Protein AF-A0A7J7JYC0-F1 (afdb_monomer)

Nearest PDB structures (foldseek):
  2w7z-assembly1_A  TM=2.508E-01  e=1.436E+00  Enterococcus faecalis

Solvent-accessible surface area (backbone atoms only — not comparable to full-atom values): 16763 Å² total; per-residue (Å²): 128,80,73,44,78,43,80,41,75,56,55,71,88,70,46,53,67,59,47,54,33,48,52,37,53,51,28,51,76,68,77,39,77,51,46,31,27,38,57,30,38,76,67,87,81,78,92,54,78,71,73,46,54,39,52,81,79,43,35,28,67,66,44,42,69,33,85,87,67,70,34,53,76,70,53,16,46,52,50,42,53,54,52,45,65,77,48,46,65,59,56,50,57,68,54,70,79,50,94,71,50,38,39,34,34,39,47,38,48,79,66,54,51,71,46,69,74,39,66,69,51,72,50,79,48,68,73,40,65,70,50,47,37,37,40,35,46,29,44,35,40,43,37,36,41,35,46,29,48,34,39,42,38,36,39,36,45,30,49,35,38,39,40,35,39,35,46,31,45,36,36,40,39,38,39,34,45,29,47,33,38,42,38,38,41,35,45,30,49,36,40,42,36,36,40,35,46,30,46,35,39,40,39,36,42,38,45,31,48,34,38,42,37,37,41,36,46,30,48,33,39,41,39,37,40,41,41,32,46,37,37,43,37,37,40,36,46,28,46,35,38,41,40,38,38,41,40,32,46,35,37,43,37,36,40,36,46,30,49,34,39,40,40,37,38,46,34,30,48,36,38,40,40,37,40,35,46,28,48,34,40,41,38,37,40,32,46,27,47,36,38,41,39,37,42,34,46,29,48,34,39,40,39,36,41,35,47,30,48,34,35,37,42,36,40,38,48,32,48,33,39,41,39,37,39,35,49,33,46,35,39,44,42,34,66,77,41,69,75,41,77,55,74,46,80,78,41,71,76,43,78,53,77,86

pLDDT: mean 89.11, std 10.73, range [53.66, 98.88]

InterPro domains:
  IPR004130 GPN-loop GTPase [PF03029] (8-108)
  IPR004130 GPN-loop GTPase [PTHR21231] (3-127)
  IPR027417 P-loop containing nucleoside triphosphate hydrolase [G3DSA:3.40.50.300] (1-151)
  IPR027417 P-loop containing nucleoside triphosphate hydrolase [SSF52540] (8-112)

Foldseek 3Di:
DAADEAEQAAAPPPCSLVVLAVVQVVCVVVVAHEAEAEAALADDDHPHDHLHYLVVVPHLVVQCPDPVNVDDSVRSRVVSVVSCVVVVVVVVVSVVVDPHRHYYYRHHNDDLAEAEQEAEDEAEAEQGAEHEHEYEQYAEYEYEYEQYAEYEYEYYNYAEYEYEYYQYAEYEYEYENYAEYEYEYEQYAEYEYEYYQYAEYEYEYYRYAEYEYEYYQYAEYEYEAAAYAEYEYEEYNYAEYEYEAAHYAEYEYEYEQYAEYEYEHADYAEYEYEYEQYAEYEYEYHHYAEYEYEYAQYAEYEYEYYQYAEYEYEDYNYAEYEYEDHNYEEYEYEYDDYNYYHYHYDDYNDYDYD

Structure (mmCIF, N/CA/C/O backbone):
data_AF-A0A7J7JYC0-F1
#
_entry.id   AF-A0A7J7JYC0-F1
#
loop_
_atom_site.group_PDB
_atom_site.id
_atom_site.type_symbol
_atom_site.label_atom_id
_atom_site.label_alt_id
_atom_site.label_comp_id
_atom_site.label_asym_id
_atom_site.label_entity_id
_atom_site.label_seq_id
_atom_site.pdbx_PDB_ins_code
_atom_site.Cartn_x
_atom_site.Cartn_y
_atom_site.Cartn_z
_atom_site.occupancy
_atom_site.B_iso_or_equiv
_atom_site.auth_seq_id
_atom_site.auth_comp_id
_atom_site.auth_asym_id
_atom_site.auth_atom_id
_atom_site.pdbx_PDB_model_num
ATOM 1 N N . MET A 1 1 ? -30.258 -13.825 18.687 1.00 53.66 1 MET A N 1
ATOM 2 C CA . MET A 1 1 ? -30.118 -12.708 17.726 1.00 53.66 1 MET A CA 1
ATOM 3 C C . MET A 1 1 ? -28.626 -12.456 17.531 1.00 53.66 1 MET A C 1
ATOM 5 O O . MET A 1 1 ? -27.858 -13.028 18.297 1.00 53.66 1 MET A O 1
ATOM 9 N N . PRO A 1 2 ? -28.174 -11.739 16.490 1.00 65.75 2 PRO A N 1
ATOM 10 C CA . PRO A 1 2 ? -26.768 -11.336 16.422 1.00 65.75 2 PRO A CA 1
ATOM 11 C C . PRO A 1 2 ? -26.432 -10.417 17.611 1.00 65.75 2 PRO A C 1
ATOM 13 O O . PRO A 1 2 ? -27.149 -9.445 17.833 1.00 65.75 2 PRO A O 1
ATOM 16 N N . LYS A 1 3 ? -25.367 -10.734 18.362 1.00 75.75 3 LYS A N 1
ATOM 17 C CA . LYS A 1 3 ? -24.797 -9.860 19.402 1.00 75.75 3 LYS A CA 1
ATOM 18 C C . LYS A 1 3 ? -24.007 -8.737 18.714 1.00 75.75 3 LYS A C 1
ATOM 20 O O . LYS A 1 3 ? -23.252 -9.003 17.780 1.00 75.75 3 LYS A O 1
ATOM 25 N N . TYR A 1 4 ? -24.172 -7.496 19.160 1.00 81.62 4 TYR A N 1
ATOM 26 C CA . TYR A 1 4 ? -23.452 -6.331 18.644 1.00 81.62 4 TYR A CA 1
ATOM 27 C C . TYR A 1 4 ? -22.538 -5.763 19.728 1.00 81.62 4 TYR A C 1
ATOM 29 O O . TYR A 1 4 ? -22.981 -5.509 20.845 1.00 81.62 4 TYR A O 1
ATOM 37 N N . ALA A 1 5 ? -21.276 -5.522 19.386 1.00 83.88 5 ALA A N 1
ATOM 38 C CA . ALA A 1 5 ? -20.296 -4.913 20.276 1.00 83.88 5 ALA A CA 1
ATOM 39 C C . ALA A 1 5 ? -19.774 -3.600 19.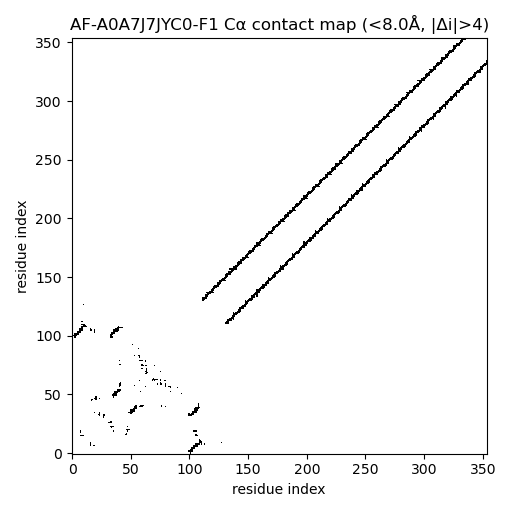685 1.00 83.88 5 ALA A C 1
ATOM 41 O O . ALA A 1 5 ? -19.508 -3.507 18.486 1.00 83.88 5 ALA A O 1
ATOM 42 N N . GLN A 1 6 ? -19.605 -2.597 20.540 1.00 84.81 6 GLN A N 1
ATOM 43 C CA . GLN A 1 6 ? -18.967 -1.331 20.224 1.00 84.81 6 GLN A CA 1
ATOM 44 C C . GLN A 1 6 ? -17.724 -1.165 21.096 1.00 84.81 6 GLN A C 1
ATOM 46 O O . GLN A 1 6 ? -17.843 -1.039 22.308 1.00 84.81 6 GLN A O 1
ATOM 51 N N . LEU A 1 7 ? -16.542 -1.106 20.485 1.00 84.12 7 LEU A N 1
ATOM 52 C CA . LEU A 1 7 ? -15.318 -0.710 21.182 1.00 84.12 7 LEU A CA 1
ATOM 53 C C . LEU A 1 7 ? -15.156 0.810 21.093 1.00 84.12 7 LEU A C 1
ATOM 55 O O . LEU A 1 7 ? -15.084 1.368 19.996 1.00 84.12 7 LEU A O 1
ATOM 59 N N . VAL A 1 8 ? -15.115 1.479 22.242 1.00 84.81 8 VAL A N 1
ATOM 60 C CA . VAL A 1 8 ? -14.953 2.930 22.359 1.00 84.81 8 VAL A CA 1
ATOM 61 C C . VAL A 1 8 ? -13.482 3.226 22.618 1.00 84.81 8 VAL A C 1
ATOM 63 O O . VAL A 1 8 ? -12.981 3.075 23.727 1.00 84.81 8 VAL A O 1
ATOM 66 N N . MET A 1 9 ? -12.783 3.649 21.567 1.00 79.06 9 MET A N 1
ATOM 67 C CA . MET A 1 9 ? -11.349 3.943 21.586 1.00 79.06 9 MET A CA 1
ATOM 68 C C . MET A 1 9 ? -11.090 5.399 21.193 1.00 79.06 9 MET A C 1
ATOM 70 O O . MET A 1 9 ? -11.867 6.009 20.459 1.00 79.06 9 MET A O 1
ATOM 74 N N . GLY A 1 10 ? -9.981 5.958 21.669 1.00 68.44 10 GLY A N 1
ATOM 75 C CA . GLY A 1 10 ? -9.602 7.351 21.446 1.00 68.44 10 GLY A CA 1
ATOM 76 C C . GLY A 1 10 ? -8.528 7.812 22.435 1.00 68.44 10 GLY A C 1
ATOM 77 O O . GLY A 1 10 ? -8.376 7.193 23.494 1.00 68.44 10 GLY A O 1
ATOM 78 N N . PRO A 1 11 ? -7.781 8.883 22.116 1.00 65.50 11 PRO A N 1
ATOM 79 C CA . PRO A 1 11 ? -6.703 9.369 22.971 1.00 65.50 11 PRO A CA 1
ATOM 80 C C . PRO A 1 11 ? -7.209 9.797 24.358 1.00 65.50 11 PRO A C 1
ATOM 82 O O . PRO A 1 11 ? -8.413 9.983 24.583 1.00 65.50 11 PRO A O 1
ATOM 85 N N . ALA A 1 12 ? -6.281 9.957 25.301 1.00 72.44 12 ALA A N 1
ATOM 86 C CA . ALA A 1 12 ? -6.566 10.527 26.615 1.00 72.44 12 ALA A CA 1
ATOM 87 C C . ALA A 1 12 ? -7.363 11.836 26.487 1.00 72.44 12 ALA A C 1
ATOM 89 O O . ALA A 1 12 ? -7.046 12.698 25.664 1.00 72.44 12 ALA A O 1
ATOM 90 N N . GLY A 1 13 ? -8.440 11.966 27.262 1.00 74.75 13 GLY A N 1
ATOM 91 C CA . GLY A 1 13 ? -9.294 13.160 27.232 1.00 74.75 13 GLY A CA 1
ATOM 92 C C . GLY A 1 13 ? -10.212 13.329 26.008 1.00 74.75 13 GLY A C 1
ATOM 93 O O . GLY A 1 13 ? -10.933 14.322 25.945 1.00 74.75 13 GLY A O 1
ATOM 94 N N . SER A 1 14 ? -10.283 12.374 25.069 1.00 79.19 14 SER A N 1
ATOM 95 C CA . SER A 1 14 ? -11.209 12.452 23.917 1.00 79.19 14 SER A CA 1
ATOM 96 C C . SER A 1 14 ? -12.695 12.280 24.280 1.00 79.19 14 SER A C 1
ATOM 98 O O . SER A 1 14 ? -13.559 12.380 23.410 1.00 79.19 14 SER A O 1
ATOM 100 N N . GLY A 1 15 ? -13.003 11.994 25.550 1.00 85.50 15 GLY A N 1
ATOM 101 C CA . GLY A 1 15 ? -14.368 11.830 26.053 1.00 85.50 15 GLY A CA 1
ATOM 102 C C . GLY A 1 15 ? -14.955 10.422 25.903 1.00 85.50 15 GLY A C 1
ATOM 103 O O . GLY A 1 15 ? -16.175 10.300 25.841 1.00 85.50 15 GLY A O 1
ATOM 104 N N . LYS A 1 16 ? -14.127 9.365 25.856 1.00 87.25 16 LYS A N 1
ATOM 105 C CA . LYS A 1 16 ? -14.572 7.954 25.754 1.00 87.25 16 LYS A CA 1
ATOM 106 C C . LYS A 1 16 ? -15.595 7.574 26.831 1.00 87.25 16 LYS A C 1
ATOM 108 O O . LYS A 1 16 ? -16.738 7.265 26.511 1.00 87.25 16 LYS A O 1
ATOM 113 N N . SER A 1 17 ? -15.238 7.738 28.101 1.00 88.25 17 SER A N 1
ATOM 114 C CA . SER A 1 17 ? -16.121 7.440 29.233 1.00 88.25 17 SER A CA 1
ATOM 115 C C . SER A 1 17 ? -17.392 8.299 29.221 1.00 88.25 17 SER A C 1
ATOM 117 O O . SER A 1 17 ? -18.492 7.810 29.476 1.00 88.25 17 SER A O 1
ATOM 119 N N . THR A 1 18 ? -17.288 9.565 28.796 1.00 90.62 18 THR A N 1
ATOM 120 C CA . THR A 1 18 ? -18.455 10.441 28.585 1.00 90.62 18 THR A CA 1
ATOM 121 C C . THR A 1 18 ? -19.367 9.931 27.464 1.00 90.62 18 THR A C 1
ATOM 123 O O . THR A 1 18 ? -20.595 10.009 27.575 1.00 90.62 18 THR A O 1
ATOM 126 N N . TYR A 1 19 ? -1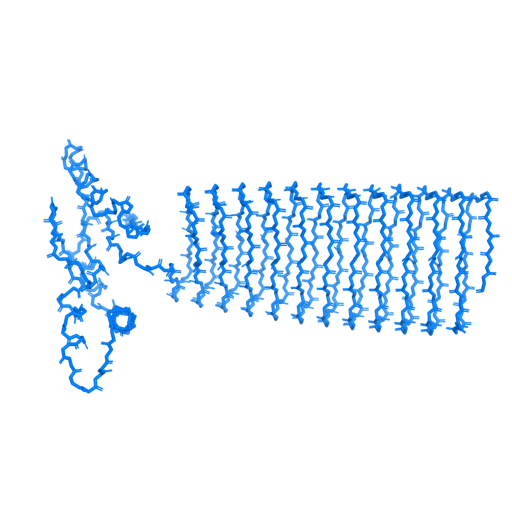8.797 9.389 26.385 1.00 91.88 19 TYR A N 1
ATOM 127 C CA . TYR A 1 19 ? -19.545 8.743 25.313 1.00 91.88 19 TYR A CA 1
ATOM 128 C C . TYR A 1 19 ? -20.263 7.489 25.825 1.00 91.88 19 TYR A C 1
ATOM 130 O O . TYR A 1 19 ? -21.471 7.375 25.617 1.00 91.88 19 TYR A O 1
ATOM 138 N N . CYS A 1 20 ? -19.568 6.609 26.555 1.00 92.69 20 CYS A N 1
ATOM 139 C CA . CYS A 1 20 ? -20.135 5.412 27.186 1.00 92.69 20 CYS A CA 1
ATOM 140 C C . CYS A 1 20 ? -21.328 5.752 28.099 1.00 92.69 20 CYS A C 1
ATOM 142 O O . CYS A 1 20 ? -22.414 5.181 27.973 1.00 92.69 20 CYS A O 1
ATOM 144 N N . SER A 1 21 ? -21.175 6.779 28.936 1.00 92.88 21 SER A N 1
ATOM 145 C CA . SER A 1 21 ? -22.244 7.336 29.773 1.00 92.88 21 SER A CA 1
ATOM 146 C C . SER A 1 21 ? -23.439 7.832 28.957 1.00 92.88 21 SER A C 1
ATOM 148 O O . SER A 1 21 ? -24.600 7.531 29.257 1.00 92.88 21 SER A O 1
ATOM 150 N N . THR A 1 22 ? -23.171 8.572 27.881 1.00 93.44 22 THR A N 1
ATOM 151 C CA . THR A 1 22 ? -24.210 9.161 27.029 1.00 93.44 22 THR A CA 1
ATOM 152 C C . THR A 1 22 ? -24.970 8.097 26.239 1.00 93.44 22 THR A C 1
ATOM 154 O O . THR A 1 22 ? -26.200 8.155 26.173 1.00 93.44 22 THR A O 1
ATOM 157 N N . ILE A 1 23 ? -24.274 7.109 25.666 1.00 92.44 23 ILE A N 1
ATOM 158 C CA . ILE A 1 23 ? -24.905 6.044 24.879 1.00 92.44 23 ILE A CA 1
ATOM 159 C C . ILE A 1 23 ? -25.741 5.125 25.770 1.00 92.44 23 ILE A C 1
ATOM 161 O O . ILE A 1 23 ? -26.866 4.786 25.400 1.00 92.44 23 ILE A O 1
ATOM 165 N N . GLN A 1 24 ? -25.271 4.814 26.984 1.00 92.75 24 GLN A N 1
ATOM 166 C CA . GLN A 1 24 ? -26.040 4.028 27.947 1.00 92.75 24 GLN A CA 1
ATOM 167 C C . GLN A 1 24 ? -27.341 4.747 28.337 1.00 92.75 24 GLN A C 1
ATOM 169 O O . GLN A 1 24 ? -28.424 4.163 28.240 1.00 92.75 24 GLN A O 1
ATOM 174 N N . LYS A 1 25 ? -27.266 6.043 28.676 1.00 92.75 25 LYS A N 1
ATOM 175 C CA . LYS A 1 25 ? -28.444 6.881 28.979 1.00 92.75 25 LYS A CA 1
ATOM 176 C C . LYS A 1 25 ? -29.397 6.992 27.784 1.00 92.75 25 LYS A C 1
ATOM 178 O O . LYS A 1 25 ? -30.616 6.925 27.952 1.00 92.75 25 LYS A O 1
ATOM 183 N N . HIS A 1 26 ? -28.865 7.132 26.569 1.00 93.00 26 HIS A N 1
ATOM 184 C CA . HIS A 1 26 ? -29.661 7.196 25.343 1.00 93.00 26 HIS A CA 1
ATOM 185 C C . HIS A 1 26 ? -30.412 5.886 25.063 1.00 93.00 26 HIS A C 1
ATOM 187 O O . HIS A 1 26 ? -31.605 5.915 24.737 1.00 93.00 26 HIS A O 1
ATOM 193 N N . CYS A 1 27 ? -29.746 4.739 25.223 1.00 90.75 27 CYS A N 1
ATOM 194 C CA . CYS A 1 27 ? -30.377 3.431 25.077 1.00 90.75 27 CYS A CA 1
ATOM 195 C C . CYS A 1 27 ? -31.489 3.241 26.114 1.00 90.75 27 CYS A C 1
ATOM 197 O O . CYS A 1 27 ? -32.615 2.920 25.726 1.00 90.75 27 CYS A O 1
ATOM 199 N N . GLN A 1 28 ? -31.233 3.559 27.389 1.00 89.19 28 GLN A N 1
ATOM 200 C CA . GLN A 1 28 ? -32.242 3.495 28.454 1.00 89.19 28 GLN A CA 1
ATOM 201 C C . GLN A 1 28 ? -33.472 4.361 28.132 1.00 89.19 28 GLN A C 1
ATOM 203 O O . GLN A 1 28 ? -34.608 3.886 28.211 1.00 89.19 28 GLN A O 1
ATOM 208 N N . ALA A 1 29 ? -33.266 5.606 27.685 1.00 92.56 29 ALA A N 1
ATOM 209 C CA . ALA A 1 29 ? -34.349 6.501 27.265 1.00 92.56 29 ALA A CA 1
ATOM 210 C C . ALA A 1 29 ? -35.149 5.950 26.068 1.00 92.56 29 ALA A C 1
ATOM 212 O O . ALA A 1 29 ? -36.359 6.164 25.968 1.00 92.56 29 ALA A O 1
ATOM 213 N N . SER A 1 30 ? -34.488 5.193 25.191 1.00 92.25 30 SER A N 1
ATOM 214 C CA . SER A 1 30 ? -35.082 4.534 24.022 1.00 92.25 30 SER A CA 1
ATOM 215 C C . SER A 1 30 ? -35.662 3.145 24.320 1.00 92.25 30 SER A C 1
ATOM 217 O O . SER A 1 30 ? -36.089 2.457 23.392 1.00 92.25 30 SER A O 1
ATOM 219 N N . ARG A 1 31 ? -35.702 2.726 25.596 1.00 88.62 31 ARG A N 1
ATOM 220 C CA . ARG A 1 31 ? -36.129 1.385 26.046 1.00 88.62 31 ARG A CA 1
ATOM 221 C C . ARG A 1 31 ? -35.303 0.244 25.437 1.00 88.62 31 ARG A C 1
ATOM 223 O O . ARG A 1 31 ? -35.840 -0.819 25.136 1.00 88.62 31 ARG A O 1
ATOM 230 N N . ARG A 1 32 ? -34.006 0.481 25.239 1.00 87.38 32 ARG A N 1
ATOM 231 C CA . ARG A 1 32 ? -33.003 -0.514 24.846 1.00 87.38 32 ARG A CA 1
ATOM 232 C C . ARG A 1 32 ? -31.986 -0.672 25.972 1.00 87.38 32 ARG A C 1
ATOM 234 O O . ARG A 1 32 ? -31.679 0.298 26.662 1.00 87.38 32 ARG A O 1
ATOM 241 N N . THR A 1 33 ? -31.440 -1.868 26.130 1.00 84.69 33 THR A N 1
ATOM 242 C CA . THR A 1 33 ? -30.350 -2.120 27.078 1.00 84.69 33 THR A CA 1
ATOM 243 C C . THR A 1 33 ? -29.016 -1.985 26.351 1.00 84.69 33 THR A C 1
ATOM 245 O O . THR A 1 33 ? -28.871 -2.470 25.232 1.00 84.69 33 THR A O 1
ATOM 248 N N . ALA A 1 34 ? -28.061 -1.297 26.971 1.00 90.31 34 ALA A N 1
ATOM 249 C CA . ALA A 1 34 ? -26.667 -1.272 26.547 1.00 90.31 34 ALA A CA 1
ATOM 250 C C . ALA A 1 34 ? -25.811 -1.622 27.764 1.00 90.31 34 ALA A C 1
ATOM 252 O O . ALA A 1 34 ? -25.888 -0.930 28.786 1.00 90.31 34 ALA A O 1
ATOM 253 N N . LYS A 1 35 ? -25.045 -2.707 27.671 1.00 91.25 35 LYS A N 1
ATOM 254 C CA . LYS A 1 35 ? -24.146 -3.149 28.739 1.00 91.25 35 LYS A CA 1
ATOM 255 C C . LYS A 1 35 ? -22.779 -2.537 28.506 1.00 91.25 35 LYS A C 1
ATOM 257 O O . LYS A 1 35 ? -22.181 -2.785 27.464 1.00 91.25 35 LYS A O 1
ATOM 262 N N . VAL A 1 36 ? -22.327 -1.703 29.438 1.00 92.94 36 VAL A N 1
ATOM 263 C CA . VAL A 1 36 ? -21.026 -1.043 29.329 1.00 92.94 36 VAL A CA 1
ATOM 264 C C . VAL A 1 36 ? -20.005 -1.830 30.139 1.00 92.94 36 VAL A C 1
ATOM 266 O O . VAL A 1 36 ? -20.212 -2.059 31.323 1.00 92.94 36 VAL A O 1
ATOM 269 N N . PHE A 1 37 ? -18.923 -2.241 29.501 1.00 92.50 37 PHE A N 1
ATOM 270 C CA . PHE A 1 37 ? -17.785 -2.921 30.096 1.00 92.50 37 PHE A CA 1
ATOM 271 C C . PHE A 1 37 ? -16.626 -1.937 30.195 1.00 92.50 37 PHE A C 1
ATOM 273 O O . PHE A 1 37 ? -16.300 -1.279 29.206 1.00 92.50 37 PHE A O 1
ATOM 280 N N . ASN A 1 38 ? -15.996 -1.848 31.361 1.00 92.19 38 ASN A N 1
ATOM 281 C CA . ASN A 1 38 ? -14.734 -1.141 31.502 1.00 92.19 38 ASN A CA 1
ATOM 282 C C . ASN A 1 38 ? -13.584 -2.090 31.157 1.00 92.19 38 ASN A C 1
ATOM 284 O O . ASN A 1 38 ? -13.399 -3.104 31.828 1.00 92.19 38 ASN A O 1
ATOM 288 N N . LEU A 1 39 ? -12.800 -1.737 30.141 1.00 90.50 39 LEU A N 1
ATOM 289 C CA . LEU A 1 39 ? -11.545 -2.403 29.801 1.00 90.50 39 LEU A CA 1
ATOM 290 C C . LEU A 1 39 ? -10.321 -1.533 30.112 1.00 90.50 39 LEU A C 1
ATOM 292 O O . LEU A 1 39 ? -9.216 -1.921 29.745 1.00 90.50 39 LEU A O 1
ATOM 296 N N . ASP A 1 40 ? -10.486 -0.376 30.760 1.00 89.69 40 ASP A N 1
ATOM 297 C CA . ASP A 1 40 ? -9.379 0.463 31.213 1.00 89.69 40 ASP A CA 1
ATOM 298 C C . ASP A 1 40 ? -8.948 0.080 32.646 1.00 89.69 40 ASP A C 1
ATOM 300 O O . ASP A 1 40 ? -9.642 0.419 33.614 1.00 89.69 40 ASP A O 1
ATOM 304 N N . PRO A 1 41 ? -7.804 -0.612 32.825 1.00 89.19 41 PRO A N 1
ATOM 305 C CA . PRO A 1 41 ? -7.315 -1.005 34.145 1.00 89.19 41 PRO A CA 1
ATOM 306 C C . PRO A 1 41 ? -6.739 0.178 34.944 1.00 89.19 41 PRO A C 1
ATOM 308 O O . PRO A 1 41 ? -6.390 -0.002 36.110 1.00 89.19 41 PRO A O 1
ATOM 311 N N . ALA A 1 42 ? -6.623 1.364 34.333 1.00 88.25 42 ALA A N 1
ATOM 312 C CA . ALA A 1 42 ? -6.216 2.615 34.971 1.00 88.25 42 ALA A CA 1
ATOM 313 C C . ALA A 1 42 ? -7.402 3.565 35.242 1.00 88.25 42 ALA A C 1
ATOM 315 O O . ALA A 1 42 ? -7.194 4.699 35.672 1.00 88.25 42 ALA A O 1
ATOM 316 N N . ALA A 1 43 ? -8.648 3.139 34.991 1.00 87.88 43 ALA A N 1
ATOM 317 C CA . ALA A 1 43 ? -9.816 3.975 35.250 1.00 87.88 43 ALA A CA 1
ATOM 318 C C . ALA A 1 43 ? -9.967 4.294 36.748 1.00 87.88 43 ALA A C 1
ATOM 320 O O . ALA A 1 43 ? -9.980 3.390 37.584 1.00 87.88 43 ALA A O 1
ATOM 321 N N . GLU A 1 44 ? -10.164 5.571 37.089 1.00 83.12 44 GLU A N 1
ATOM 322 C CA . GLU A 1 44 ? -10.351 6.013 38.481 1.00 83.12 44 GLU A CA 1
ATOM 323 C C . GLU A 1 44 ? -11.828 5.995 38.912 1.00 83.12 44 GLU A C 1
ATOM 325 O O . GLU A 1 44 ? -12.171 5.512 39.993 1.00 83.12 44 GLU A O 1
ATOM 330 N N . ALA A 1 45 ? -12.725 6.526 38.073 1.00 84.12 45 ALA A N 1
ATOM 331 C CA . ALA A 1 45 ? -14.138 6.698 38.400 1.00 84.12 45 ALA A CA 1
ATOM 332 C C . ALA A 1 45 ? -15.040 6.638 37.160 1.00 84.12 45 ALA A C 1
ATOM 334 O O . ALA A 1 45 ? -14.651 7.066 36.074 1.00 84.12 45 ALA A O 1
ATOM 335 N N . PHE A 1 46 ? -16.284 6.189 37.356 1.00 87.50 46 PHE A N 1
ATOM 336 C CA . PHE A 1 46 ? -17.307 6.110 36.310 1.00 87.50 46 PHE A CA 1
ATOM 337 C C . PHE A 1 46 ? -18.536 6.950 36.666 1.00 87.50 46 PHE A C 1
ATOM 339 O O . PHE A 1 46 ? -18.952 7.014 37.823 1.00 87.50 46 PHE A O 1
ATOM 346 N N . ASP A 1 47 ? -19.154 7.566 35.659 1.00 87.88 47 ASP A N 1
ATOM 347 C CA . ASP A 1 47 ? -20.433 8.282 35.763 1.00 87.88 47 ASP A CA 1
ATOM 348 C C . ASP A 1 47 ? -21.602 7.503 35.118 1.00 87.88 47 ASP A C 1
ATOM 350 O O . ASP A 1 47 ? -22.654 8.073 34.790 1.00 87.88 47 ASP A O 1
ATOM 354 N N . TYR A 1 48 ? -21.400 6.197 34.931 1.00 89.44 48 TYR A N 1
ATOM 355 C CA . TYR A 1 48 ? -22.294 5.245 34.278 1.00 89.44 48 TYR A CA 1
ATOM 356 C C . TYR A 1 48 ? -22.243 3.873 34.968 1.00 89.44 48 TYR A C 1
ATOM 358 O O . TYR A 1 48 ? -21.370 3.624 35.796 1.00 89.44 48 TYR A O 1
ATOM 366 N N . ASP A 1 49 ? -23.208 3.003 34.659 1.00 90.19 49 ASP A N 1
ATOM 367 C CA . ASP A 1 49 ? -23.309 1.669 35.262 1.00 90.19 49 ASP A CA 1
ATOM 368 C C . ASP A 1 49 ? -22.388 0.691 34.521 1.00 90.19 49 ASP A C 1
ATOM 370 O O . ASP A 1 49 ? -22.595 0.429 33.330 1.00 90.19 49 ASP A O 1
ATOM 374 N N . VAL A 1 50 ? -21.358 0.195 35.207 1.00 92.75 50 VAL A N 1
ATOM 375 C CA . VAL A 1 50 ? -20.382 -0.754 34.657 1.00 92.75 50 VAL A CA 1
ATOM 376 C C . VAL A 1 50 ? -20.887 -2.169 34.898 1.00 92.75 50 VAL A C 1
ATOM 378 O O . VAL A 1 50 ? -21.138 -2.559 36.032 1.00 92.75 50 VAL A O 1
ATOM 381 N N . TYR A 1 51 ? -21.047 -2.929 33.820 1.00 91.50 51 TYR A N 1
ATOM 382 C CA . TYR A 1 51 ? -21.516 -4.308 33.873 1.00 91.50 51 TYR A CA 1
ATOM 383 C C . TYR A 1 51 ? -20.389 -5.297 34.180 1.00 91.50 51 TYR A C 1
ATOM 385 O O . TYR A 1 51 ? -20.580 -6.190 34.994 1.00 91.50 51 TYR A O 1
ATOM 393 N N . GLY A 1 52 ? -19.230 -5.123 33.543 1.00 90.81 52 GLY A N 1
ATOM 394 C CA . GLY A 1 52 ? -18.013 -5.882 33.823 1.00 90.81 52 GLY A CA 1
ATOM 395 C C . GLY A 1 52 ? -16.820 -4.938 33.854 1.00 90.81 52 GLY A C 1
ATOM 396 O O . GLY A 1 52 ? -16.720 -4.048 33.005 1.00 90.81 52 GLY A O 1
ATOM 397 N N . ASP A 1 53 ? -15.946 -5.101 34.842 1.00 93.56 53 ASP A N 1
ATOM 398 C CA . ASP A 1 53 ? -14.821 -4.204 35.093 1.00 93.56 53 ASP A CA 1
ATOM 399 C C . ASP A 1 53 ? -13.507 -4.987 35.095 1.00 93.56 53 ASP A C 1
ATOM 401 O O . ASP A 1 53 ? -13.275 -5.814 35.973 1.00 93.56 53 ASP A O 1
ATOM 405 N N . VAL A 1 54 ? -12.624 -4.715 34.125 1.00 92.12 54 VAL A N 1
ATOM 406 C CA . VAL A 1 54 ? -11.321 -5.394 34.017 1.00 92.12 54 VAL A CA 1
ATOM 407 C C . VAL A 1 54 ? -10.468 -5.233 35.277 1.00 92.12 54 VAL A C 1
ATOM 409 O O . VAL A 1 54 ? -9.617 -6.076 35.540 1.00 92.12 54 VAL A O 1
ATOM 412 N N . ARG A 1 55 ? -10.719 -4.201 36.095 1.00 92.44 55 ARG A N 1
ATOM 413 C CA . ARG A 1 55 ? -10.025 -3.990 37.373 1.00 92.44 55 ARG A CA 1
ATOM 414 C C . ARG A 1 55 ? -10.306 -5.102 38.390 1.00 92.44 55 ARG A C 1
ATOM 416 O O . ARG A 1 55 ? -9.534 -5.255 39.327 1.00 92.44 55 ARG A O 1
ATOM 423 N N . GLU A 1 56 ? -11.365 -5.893 38.203 1.00 92.38 56 GLU A N 1
ATOM 424 C CA . GLU A 1 56 ? -11.619 -7.112 38.987 1.00 92.38 56 GLU A CA 1
ATOM 425 C C . GLU A 1 56 ? -10.665 -8.259 38.620 1.00 92.38 56 GLU A C 1
ATOM 427 O O . GLU A 1 56 ? -10.426 -9.145 39.440 1.00 92.38 56 GLU A O 1
ATOM 432 N N . LEU A 1 57 ? -10.118 -8.240 37.400 1.00 91.94 57 LEU A N 1
ATOM 433 C CA . LEU A 1 57 ? -9.099 -9.177 36.935 1.00 91.94 57 LEU A CA 1
ATOM 434 C C . LEU A 1 57 ? -7.688 -8.646 37.220 1.00 91.94 57 LEU A C 1
ATOM 436 O O . LEU A 1 57 ? -6.857 -9.377 37.756 1.00 91.94 57 LEU A O 1
ATOM 440 N N . ILE A 1 58 ? -7.406 -7.400 36.827 1.00 90.75 58 ILE A N 1
ATOM 441 C CA . ILE A 1 58 ? -6.111 -6.744 37.025 1.00 90.75 58 ILE A CA 1
ATOM 442 C C . ILE A 1 58 ? -6.241 -5.214 36.971 1.00 90.75 58 ILE A C 1
ATOM 444 O O . ILE A 1 58 ? -6.874 -4.669 36.065 1.00 90.75 58 ILE A O 1
ATOM 448 N N . CYS A 1 59 ? -5.610 -4.502 37.909 1.00 90.88 59 CYS A N 1
ATOM 449 C CA . CYS A 1 59 ? -5.545 -3.038 37.904 1.00 90.88 59 CYS A CA 1
ATOM 450 C C . CYS A 1 59 ? -4.095 -2.528 37.850 1.00 90.88 59 CYS A C 1
ATOM 452 O O . CYS A 1 59 ? -3.161 -3.212 38.270 1.00 90.88 59 CYS A O 1
ATOM 454 N N . VAL A 1 60 ? -3.895 -1.333 37.282 1.00 88.25 60 VAL A N 1
ATOM 455 C CA . VAL A 1 60 ? -2.547 -0.761 37.089 1.00 88.25 60 VAL A CA 1
ATOM 456 C C . VAL A 1 60 ? -1.864 -0.431 38.416 1.00 88.25 60 VAL A C 1
ATOM 458 O O . VAL A 1 60 ? -0.651 -0.612 38.517 1.00 88.25 60 VAL A O 1
ATOM 461 N N . ASP A 1 61 ? -2.628 -0.005 39.423 1.00 88.31 61 ASP A N 1
ATOM 462 C CA . ASP A 1 61 ? -2.090 0.330 40.744 1.00 88.31 61 ASP A CA 1
ATOM 463 C C . ASP A 1 61 ? -1.430 -0.895 41.397 1.00 88.31 61 ASP A C 1
ATOM 465 O O . ASP A 1 61 ? -0.270 -0.814 41.801 1.00 88.31 61 ASP A O 1
ATOM 469 N N . ASP A 1 62 ? -2.092 -2.060 41.377 1.00 87.88 62 ASP A N 1
ATOM 470 C CA . ASP A 1 62 ? -1.546 -3.310 41.931 1.00 87.88 62 ASP A CA 1
ATOM 471 C C . ASP A 1 62 ? -0.234 -3.724 41.237 1.00 87.88 62 ASP A C 1
ATOM 473 O O . ASP A 1 62 ? 0.726 -4.143 41.883 1.00 87.88 62 ASP A O 1
ATOM 477 N N . VAL A 1 63 ? -0.164 -3.574 39.910 1.00 86.88 63 VAL A N 1
ATOM 478 C CA . VAL A 1 63 ? 1.022 -3.924 39.106 1.00 86.88 63 VAL A CA 1
ATOM 479 C C . VAL A 1 63 ? 2.184 -2.960 39.349 1.00 86.88 63 VAL A C 1
ATOM 481 O O . VAL A 1 63 ? 3.350 -3.354 39.284 1.00 86.88 63 VAL A O 1
ATOM 484 N N . MET A 1 64 ? 1.886 -1.686 39.599 1.00 86.00 64 MET A N 1
ATOM 485 C CA . MET A 1 64 ? 2.893 -0.671 39.903 1.00 86.00 64 MET A CA 1
ATOM 486 C C . MET A 1 64 ? 3.425 -0.775 41.337 1.00 86.00 64 MET A C 1
ATOM 488 O O . MET A 1 64 ? 4.581 -0.415 41.573 1.00 86.00 64 MET A O 1
ATOM 492 N N . GLU A 1 65 ? 2.607 -1.242 42.282 1.00 86.75 65 GLU A N 1
ATOM 493 C CA . GLU A 1 65 ? 3.003 -1.469 43.678 1.00 86.75 65 GLU A CA 1
ATOM 494 C C . GLU A 1 65 ? 3.810 -2.765 43.878 1.00 86.75 65 GLU A C 1
ATOM 496 O O . GLU A 1 65 ? 4.486 -2.915 44.899 1.00 86.75 65 GLU A O 1
ATOM 501 N N . ASP A 1 66 ? 3.805 -3.676 42.899 1.00 85.19 66 ASP A N 1
ATOM 502 C CA . ASP A 1 66 ? 4.569 -4.923 42.940 1.00 85.19 66 ASP A CA 1
ATOM 503 C C . ASP A 1 66 ? 6.098 -4.673 42.893 1.00 85.19 66 ASP A C 1
ATOM 505 O O . ASP A 1 66 ? 6.675 -4.192 41.905 1.00 85.19 66 ASP A O 1
ATOM 509 N N . GLU A 1 67 ? 6.777 -5.023 43.994 1.00 78.50 67 GLU A N 1
ATOM 510 C CA . GLU A 1 67 ? 8.217 -4.804 44.190 1.00 78.50 67 GLU A CA 1
ATOM 511 C C . GLU A 1 67 ? 9.108 -5.611 43.220 1.00 78.50 67 GLU A C 1
ATOM 513 O O . GLU A 1 67 ? 10.262 -5.217 42.970 1.00 78.50 67 GLU A O 1
ATOM 518 N N . ASP A 1 68 ? 8.587 -6.708 42.657 1.00 80.12 68 ASP A N 1
ATOM 519 C CA . ASP A 1 68 ? 9.289 -7.591 41.724 1.00 80.12 68 ASP A CA 1
ATOM 520 C C . ASP A 1 68 ? 9.159 -7.110 40.268 1.00 80.12 68 ASP A C 1
ATOM 522 O O . ASP A 1 68 ? 10.101 -7.265 39.483 1.00 80.12 68 ASP A O 1
ATOM 526 N N . LEU A 1 69 ? 8.036 -6.477 39.907 1.00 76.06 69 LEU A N 1
ATOM 527 C CA . LEU A 1 69 ? 7.739 -6.044 38.535 1.00 76.06 69 LEU A CA 1
ATOM 528 C C . LEU A 1 69 ? 8.351 -4.678 38.166 1.00 76.06 69 LEU A C 1
ATOM 530 O O . LEU A 1 69 ? 8.784 -4.485 37.028 1.00 76.06 69 LEU A O 1
ATOM 534 N N . ARG A 1 70 ? 8.462 -3.740 39.123 1.00 75.06 70 ARG A N 1
ATOM 535 C CA . ARG A 1 70 ? 9.109 -2.411 38.961 1.00 75.06 70 ARG A CA 1
ATOM 536 C C . ARG A 1 70 ? 8.690 -1.635 37.700 1.00 75.06 70 ARG A C 1
ATOM 538 O O . ARG A 1 70 ? 9.515 -0.942 37.088 1.00 75.06 70 ARG A O 1
ATOM 545 N N . TYR A 1 71 ? 7.431 -1.742 37.289 1.00 78.44 71 TYR A N 1
ATOM 546 C CA . TYR A 1 71 ? 6.930 -1.020 36.123 1.00 78.44 71 TYR A CA 1
ATOM 547 C C . TYR A 1 71 ? 6.579 0.437 36.459 1.00 78.44 71 TYR A C 1
ATOM 549 O O . TYR A 1 71 ? 6.105 0.757 37.543 1.00 78.44 71 TYR A O 1
ATOM 557 N N . GLY A 1 72 ? 6.807 1.347 35.505 1.00 74.38 72 GLY A N 1
ATOM 558 C CA . GLY A 1 72 ? 6.201 2.686 35.535 1.00 74.38 72 GLY A CA 1
ATOM 559 C C . GLY A 1 72 ? 4.772 2.666 34.967 1.00 74.38 72 GLY A C 1
ATOM 560 O O . GLY A 1 72 ? 4.388 1.653 34.388 1.00 74.38 72 GLY A O 1
ATOM 561 N N . PRO A 1 73 ? 4.015 3.780 35.009 1.00 70.69 73 PRO A N 1
ATOM 562 C CA . PRO A 1 73 ? 2.592 3.818 34.630 1.00 70.69 73 PRO A CA 1
ATOM 563 C C . PRO A 1 73 ? 2.261 3.201 33.264 1.00 70.69 73 PRO A C 1
ATOM 565 O O . PRO A 1 73 ? 1.374 2.362 33.147 1.00 70.69 73 PRO A O 1
ATOM 568 N N . ASN A 1 74 ? 3.044 3.529 32.232 1.00 70.19 74 ASN A N 1
ATOM 569 C CA . ASN A 1 74 ? 2.839 2.969 30.891 1.00 70.19 74 ASN A CA 1
ATOM 570 C C . ASN A 1 74 ? 3.239 1.488 30.799 1.00 70.19 74 ASN A C 1
ATOM 572 O O . ASN A 1 74 ? 2.627 0.733 30.052 1.00 70.19 74 ASN A O 1
ATOM 576 N N . GLY A 1 75 ? 4.273 1.072 31.539 1.00 69.38 75 GLY A N 1
ATOM 577 C CA . GLY A 1 75 ? 4.698 -0.329 31.590 1.00 69.38 75 GLY A CA 1
ATOM 578 C C . GLY A 1 75 ? 3.685 -1.202 32.328 1.00 69.38 75 GLY A C 1
ATOM 579 O O . GLY A 1 75 ? 3.382 -2.295 31.863 1.00 69.38 75 GLY A O 1
ATOM 580 N N . GLY A 1 76 ? 3.112 -0.680 33.419 1.00 82.06 76 GLY A N 1
ATOM 581 C CA . GLY A 1 76 ? 2.049 -1.332 34.1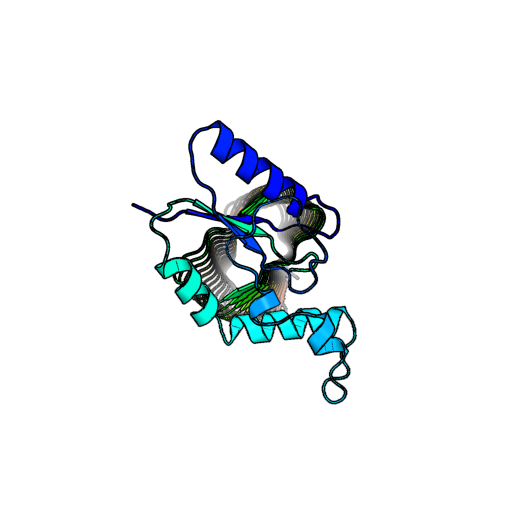77 1.00 82.06 76 GLY A CA 1
ATOM 582 C C . GLY A 1 76 ? 0.789 -1.498 33.334 1.00 82.06 76 GLY A C 1
ATOM 583 O O . GLY A 1 76 ? 0.250 -2.593 33.265 1.00 82.06 76 GLY A O 1
ATOM 584 N N . LEU A 1 77 ? 0.390 -0.461 32.587 1.00 78.94 77 LEU A N 1
ATOM 585 C CA . LEU A 1 77 ? -0.743 -0.543 31.663 1.00 78.94 77 LEU A CA 1
ATOM 586 C C . LEU A 1 77 ? -0.551 -1.618 30.580 1.00 78.94 77 LEU A C 1
ATOM 588 O O . LEU A 1 77 ? -1.464 -2.404 30.340 1.00 78.94 77 LEU A O 1
ATOM 592 N N . ILE A 1 78 ? 0.626 -1.682 29.943 1.00 76.25 78 ILE A N 1
ATOM 593 C CA . ILE A 1 78 ? 0.928 -2.723 28.942 1.00 76.25 78 ILE A CA 1
ATOM 594 C C . ILE A 1 78 ? 0.841 -4.114 29.577 1.00 76.25 78 ILE A C 1
ATOM 596 O O . ILE A 1 78 ? 0.193 -4.993 29.015 1.00 76.25 78 ILE A O 1
ATOM 600 N N . PHE A 1 79 ? 1.433 -4.296 30.759 1.00 80.25 79 PHE A N 1
ATOM 601 C CA . PHE A 1 79 ? 1.378 -5.563 31.486 1.00 80.25 79 PHE A CA 1
ATOM 602 C C . PHE A 1 79 ? -0.064 -5.973 31.822 1.00 80.25 79 PHE A C 1
ATOM 604 O O . PHE A 1 79 ? -0.437 -7.121 31.593 1.00 80.25 79 PHE A O 1
ATOM 611 N N . CYS A 1 80 ? -0.901 -5.039 32.289 1.00 85.88 80 CYS A N 1
ATOM 612 C CA . CYS A 1 80 ? -2.320 -5.298 32.542 1.00 85.88 80 CYS A CA 1
ATOM 613 C C . CYS A 1 80 ? -3.040 -5.795 31.286 1.00 85.88 80 CYS A C 1
ATOM 615 O O . CYS A 1 80 ? -3.792 -6.766 31.348 1.00 85.88 80 CYS A O 1
ATOM 617 N N . MET A 1 81 ? -2.784 -5.168 30.135 1.00 82.44 81 MET A N 1
ATOM 618 C CA . MET A 1 81 ? -3.398 -5.581 28.872 1.00 82.44 81 MET A CA 1
ATOM 619 C C . MET A 1 81 ? -2.880 -6.940 28.381 1.00 82.44 81 MET A C 1
ATOM 621 O O . MET A 1 81 ? -3.663 -7.727 27.850 1.00 82.44 81 MET A O 1
ATOM 625 N N . GLU A 1 82 ? -1.595 -7.254 28.578 1.00 77.06 82 GLU A N 1
ATOM 626 C CA . GLU A 1 82 ? -1.037 -8.582 28.282 1.00 77.06 82 GLU A CA 1
ATOM 627 C C . GLU A 1 82 ? -1.650 -9.665 29.175 1.00 77.06 82 GLU A C 1
ATOM 629 O O . GLU A 1 82 ? -2.016 -10.736 28.686 1.00 77.06 82 GLU A O 1
ATOM 634 N N . TYR A 1 83 ? -1.808 -9.383 30.469 1.00 83.75 83 TYR A N 1
ATOM 635 C CA . TYR A 1 83 ? -2.446 -10.293 31.413 1.00 83.75 83 TYR A CA 1
ATOM 636 C C . TYR A 1 83 ? -3.922 -10.515 31.070 1.00 83.75 83 TYR A C 1
ATOM 638 O O . TYR A 1 83 ? -4.376 -11.658 31.041 1.00 83.75 83 TYR A O 1
ATOM 646 N N . PHE A 1 84 ? -4.659 -9.450 30.741 1.00 84.88 84 PHE A N 1
ATOM 647 C CA . PHE A 1 84 ? -6.039 -9.547 30.265 1.00 84.88 84 PHE A CA 1
ATOM 648 C C . PHE A 1 84 ? -6.143 -10.413 29.001 1.00 84.88 84 PHE A C 1
ATOM 650 O O . PHE A 1 84 ? -6.974 -11.314 28.946 1.00 84.88 84 PHE A O 1
ATOM 657 N N . ALA A 1 85 ? -5.255 -10.222 28.019 1.00 76.00 85 ALA A N 1
ATOM 658 C CA . ALA A 1 85 ? -5.239 -11.027 26.796 1.00 76.00 85 ALA A CA 1
ATOM 659 C C . ALA A 1 85 ? -4.931 -12.518 27.047 1.00 76.00 85 ALA A C 1
ATOM 661 O O . ALA A 1 85 ? -5.443 -13.377 26.332 1.00 76.00 85 ALA A O 1
ATOM 662 N N . GLN A 1 86 ? -4.116 -12.843 28.058 1.00 76.94 86 GLN A N 1
ATOM 663 C CA . GLN A 1 86 ? -3.841 -14.230 28.464 1.00 76.94 86 GLN A CA 1
ATOM 664 C C . GLN A 1 86 ? -4.998 -14.881 29.230 1.00 76.94 86 GLN A C 1
ATOM 666 O O . GLN A 1 86 ? -5.069 -16.106 29.285 1.00 76.94 86 GLN A O 1
ATOM 671 N N . ASN A 1 87 ? -5.895 -14.077 29.801 1.00 86.12 87 ASN A N 1
ATOM 672 C CA . ASN A 1 87 ? -7.041 -14.518 30.592 1.00 86.12 87 ASN A CA 1
ATOM 673 C C . ASN A 1 87 ? -8.357 -14.068 29.939 1.00 86.12 87 ASN A C 1
ATOM 675 O O . ASN A 1 87 ? -9.302 -13.690 30.629 1.00 86.12 87 ASN A O 1
ATOM 679 N N . PHE A 1 88 ? -8.415 -14.094 28.602 1.00 81.25 88 PHE A N 1
ATOM 680 C CA . PHE A 1 88 ? -9.578 -13.630 27.840 1.00 81.25 88 PHE A CA 1
ATOM 681 C C . PHE A 1 88 ? -10.854 -14.430 28.152 1.00 81.25 88 PHE A C 1
ATOM 683 O O . PHE A 1 88 ? -11.947 -13.876 28.064 1.00 81.25 88 PHE A O 1
ATOM 690 N N . ASP A 1 89 ? -10.707 -15.674 28.625 1.00 82.94 89 ASP A N 1
ATOM 691 C CA . ASP A 1 89 ? -11.798 -16.511 29.141 1.00 82.94 89 ASP A CA 1
ATOM 692 C C . ASP A 1 89 ? -12.633 -15.785 30.217 1.00 82.94 89 ASP A C 1
ATOM 694 O O . ASP A 1 89 ? -13.842 -15.985 30.293 1.00 82.94 89 ASP A O 1
ATOM 698 N N . TRP A 1 90 ? -12.025 -14.883 31.006 1.00 89.88 90 TRP A N 1
ATOM 699 C CA . TRP A 1 90 ? -12.759 -14.041 31.959 1.00 89.88 90 TRP A CA 1
ATOM 700 C C . TRP A 1 90 ? -13.826 -13.203 31.254 1.00 89.88 90 TRP A C 1
ATOM 702 O O . TRP A 1 90 ? -14.950 -13.112 31.737 1.00 89.88 90 TRP A O 1
ATOM 712 N N . LEU A 1 91 ? -13.499 -12.599 30.106 1.00 85.44 91 LEU A N 1
ATOM 713 C CA . LEU A 1 91 ? -14.466 -11.796 29.366 1.00 85.44 91 LEU A CA 1
ATOM 714 C C . LEU A 1 91 ? -15.548 -12.680 28.741 1.00 85.44 91 LEU A C 1
ATOM 716 O O . LEU A 1 91 ? -16.716 -12.293 28.756 1.00 85.44 91 LEU A O 1
ATOM 720 N N . ASP A 1 92 ? -15.178 -13.854 28.228 1.00 82.56 92 ASP A N 1
ATOM 721 C CA . ASP A 1 92 ? -16.137 -14.813 27.675 1.00 82.56 92 ASP A CA 1
ATOM 722 C C . ASP A 1 92 ? -17.170 -15.233 28.733 1.00 82.56 92 ASP A C 1
ATOM 724 O O . ASP A 1 92 ? -18.370 -15.188 28.463 1.00 82.56 92 ASP A O 1
ATOM 728 N N . GLU A 1 93 ? -16.739 -15.510 29.969 1.00 86.31 93 GLU A N 1
ATOM 729 C CA . GLU A 1 93 ? -17.640 -15.793 31.095 1.00 86.31 93 GLU A CA 1
ATOM 730 C C . GLU A 1 93 ? -18.600 -14.624 31.380 1.00 86.31 93 GLU A C 1
ATOM 732 O O . GLU A 1 93 ? -19.802 -14.837 31.558 1.00 86.31 93 GLU A O 1
ATOM 737 N N . GLN A 1 94 ? -18.110 -13.378 31.360 1.00 82.81 94 GLN A N 1
ATOM 738 C CA . GLN A 1 94 ? -18.965 -12.199 31.556 1.00 82.81 94 GLN A CA 1
ATOM 739 C C . GLN A 1 94 ? -19.970 -11.983 30.407 1.00 82.81 94 GLN A C 1
ATOM 741 O O . GLN A 1 94 ? -21.013 -11.355 30.612 1.00 82.81 94 GLN A O 1
ATOM 746 N N . LEU A 1 95 ? -19.661 -12.454 29.192 1.00 81.62 95 LEU A N 1
ATOM 747 C CA . LEU A 1 95 ? -20.497 -12.304 27.993 1.00 81.62 95 LEU A CA 1
ATOM 748 C C . LEU A 1 95 ? -21.486 -13.460 27.779 1.00 81.62 95 LEU A C 1
ATOM 750 O O . LEU A 1 95 ? -22.504 -13.267 27.095 1.00 81.62 95 LEU A O 1
ATOM 754 N N . ASP A 1 96 ? -21.199 -14.641 28.325 1.00 75.31 96 ASP A N 1
ATOM 755 C CA . ASP A 1 96 ? -22.057 -15.827 28.244 1.00 75.31 96 ASP A CA 1
ATOM 756 C C . ASP A 1 96 ? -23.299 -15.715 29.138 1.00 75.31 96 ASP A C 1
ATOM 758 O O . ASP A 1 96 ? -24.360 -16.228 28.780 1.00 75.31 96 ASP A O 1
ATOM 762 N N . ASP A 1 97 ? -23.218 -14.951 30.228 1.00 66.19 97 ASP A N 1
ATOM 763 C CA . ASP A 1 97 ? -24.321 -14.744 31.178 1.00 66.19 97 ASP A CA 1
ATOM 764 C C . ASP A 1 97 ? -25.374 -13.709 30.716 1.00 66.19 97 ASP A C 1
ATOM 766 O O . ASP A 1 97 ? -26.265 -13.324 31.481 1.00 66.19 97 ASP A O 1
ATOM 770 N N . VAL A 1 98 ? -25.301 -13.230 29.464 1.00 68.12 98 VAL A N 1
ATOM 771 C CA . VAL A 1 98 ? -26.113 -12.095 28.988 1.00 68.12 98 VAL A CA 1
ATOM 772 C C . VAL A 1 98 ? -26.902 -12.412 27.714 1.00 68.12 98 VAL A C 1
ATOM 774 O O . VAL A 1 98 ? -26.340 -12.641 26.641 1.00 68.12 98 VAL A O 1
ATOM 777 N N . ASP A 1 99 ? -28.232 -12.315 27.827 1.00 69.12 99 ASP A N 1
ATOM 778 C CA . ASP A 1 99 ? -29.196 -12.383 26.713 1.00 69.12 99 ASP A CA 1
ATOM 779 C C . ASP A 1 99 ? -29.353 -11.039 25.955 1.00 69.12 99 ASP A C 1
ATOM 781 O O . ASP A 1 99 ? -30.164 -10.937 25.033 1.00 69.12 99 ASP A O 1
ATOM 785 N N . ASP A 1 100 ? -28.623 -9.987 26.348 1.00 69.31 100 ASP A N 1
ATOM 786 C CA . ASP A 1 100 ? -28.694 -8.657 25.727 1.00 69.31 100 ASP A CA 1
ATOM 787 C C . ASP A 1 100 ? -27.917 -8.589 24.399 1.00 69.31 100 ASP A C 1
ATOM 789 O O . ASP A 1 100 ? -26.895 -9.244 24.199 1.00 69.31 100 ASP A O 1
ATOM 793 N N . ASP A 1 101 ? -28.384 -7.726 23.494 1.00 75.69 101 ASP A N 1
ATOM 794 C CA . ASP A 1 101 ? -27.866 -7.652 22.124 1.00 75.69 101 ASP A CA 1
ATOM 795 C C . ASP A 1 101 ? -26.814 -6.546 21.897 1.00 75.69 101 ASP A C 1
ATOM 797 O O . ASP A 1 101 ? -26.240 -6.495 20.809 1.00 75.69 101 ASP A O 1
ATOM 801 N N . TYR A 1 102 ? -26.567 -5.637 22.857 1.00 86.94 102 TYR A N 1
ATOM 802 C CA . TYR A 1 102 ? -25.672 -4.480 22.660 1.00 86.94 102 TYR A CA 1
ATOM 803 C C . TYR A 1 102 ? -24.678 -4.262 23.807 1.00 86.94 102 TYR A C 1
ATOM 805 O O . TYR A 1 102 ? -25.047 -3.860 24.916 1.00 86.94 102 TYR A O 1
ATOM 813 N N . PHE A 1 103 ? -23.403 -4.463 23.489 1.00 89.88 103 PHE A N 1
ATOM 814 C CA . PHE A 1 103 ? -22.259 -4.316 24.382 1.00 89.88 103 PHE A CA 1
ATOM 815 C C . PHE A 1 103 ? -21.440 -3.087 23.986 1.00 89.88 103 PHE A C 1
ATOM 817 O O . PHE A 1 103 ? -21.205 -2.846 22.803 1.00 89.88 103 PHE A O 1
ATOM 824 N N . VAL A 1 104 ? -20.993 -2.310 24.965 1.00 90.69 104 VAL A N 1
ATOM 825 C CA . VAL A 1 104 ? -20.124 -1.144 24.775 1.00 90.69 104 VAL A CA 1
ATOM 826 C C . VAL A 1 104 ? -18.894 -1.343 25.648 1.00 90.69 104 VAL A C 1
ATOM 828 O O . VAL A 1 104 ? -19.038 -1.556 26.840 1.00 90.69 104 VAL A O 1
ATOM 831 N N . PHE A 1 105 ? -17.698 -1.271 25.083 1.00 89.88 105 PHE A N 1
ATOM 832 C CA . PHE A 1 105 ? -16.440 -1.445 25.806 1.00 89.88 105 PHE A CA 1
ATOM 833 C C . PHE A 1 105 ? -15.717 -0.101 25.892 1.00 89.88 105 PHE A C 1
ATOM 835 O O . PHE A 1 105 ? -15.362 0.458 24.855 1.00 89.88 105 PHE A O 1
ATOM 842 N N . ASP A 1 106 ? -15.520 0.423 27.103 1.00 89.44 106 ASP A N 1
ATOM 843 C CA . ASP A 1 106 ? -14.684 1.601 27.361 1.00 89.44 106 ASP A CA 1
ATOM 844 C C . ASP A 1 106 ? -13.218 1.157 27.413 1.00 89.44 106 ASP A C 1
ATOM 846 O O . ASP A 1 106 ? -12.827 0.408 28.308 1.00 89.44 106 ASP A O 1
ATOM 850 N N . CYS A 1 107 ? -12.425 1.532 26.408 1.00 86.25 107 CYS A N 1
ATOM 851 C CA . CYS A 1 107 ? -11.045 1.069 26.264 1.00 86.25 107 CYS A CA 1
ATOM 852 C C . CYS A 1 107 ? -10.030 2.054 26.883 1.00 86.25 107 CYS A C 1
ATOM 854 O O . CYS A 1 107 ? -10.2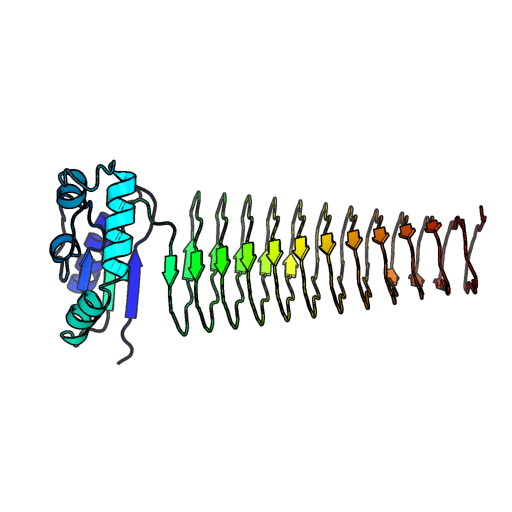75 3.265 26.881 1.00 86.25 107 CYS A O 1
ATOM 856 N N . PRO A 1 108 ? -8.844 1.571 27.309 1.00 81.25 108 PRO A N 1
ATOM 857 C CA . PRO A 1 108 ? -7.826 2.411 27.929 1.00 81.25 108 PRO A CA 1
ATOM 858 C C . PRO A 1 108 ? -7.321 3.541 27.032 1.00 81.25 108 PRO A C 1
ATOM 860 O O . PRO A 1 108 ? -7.240 3.406 25.805 1.00 81.25 108 PRO A O 1
ATOM 863 N N . GLU A 1 109 ? -6.902 4.642 27.664 1.00 68.88 109 GLU A N 1
ATOM 864 C CA . GLU A 1 109 ? -6.515 5.897 27.003 1.00 68.88 109 GLU A CA 1
ATOM 865 C C . GLU A 1 109 ? -5.351 5.805 25.999 1.00 68.88 109 GLU A C 1
ATOM 867 O O . GLU A 1 109 ? -5.251 6.653 25.110 1.00 68.88 109 GLU A O 1
ATOM 872 N N . TYR A 1 110 ? -4.501 4.780 26.111 1.00 59.09 110 TYR A N 1
ATOM 873 C CA . TYR A 1 110 ? -3.274 4.618 25.316 1.00 59.09 110 TYR A CA 1
ATOM 874 C C . TYR A 1 110 ? -3.314 3.452 24.327 1.00 59.09 110 TYR A C 1
ATOM 876 O O . TYR A 1 110 ? -2.274 3.006 23.842 1.00 59.09 110 TYR A O 1
ATOM 884 N N . THR A 1 111 ? -4.497 2.930 24.013 1.00 53.75 111 THR A N 1
ATOM 885 C CA . THR A 1 111 ? -4.577 1.737 23.173 1.00 53.75 111 THR A CA 1
ATOM 886 C C . THR A 1 111 ? -4.382 2.068 21.697 1.00 53.75 111 THR A C 1
ATOM 888 O O . THR A 1 111 ? -5.282 2.500 20.979 1.00 53.75 111 THR A O 1
ATOM 891 N N . THR A 1 112 ? -3.175 1.785 21.205 1.00 58.84 112 THR A N 1
ATOM 892 C CA . THR A 1 112 ? -3.022 1.275 19.844 1.00 58.84 112 THR A CA 1
ATOM 893 C C . THR A 1 112 ? -3.977 0.088 19.705 1.00 58.84 112 THR A C 1
ATOM 895 O O . THR A 1 112 ? -3.819 -0.868 20.466 1.00 58.84 112 THR A O 1
ATOM 898 N N . PRO A 1 113 ? -4.984 0.119 18.815 1.00 63.41 113 PRO A N 1
ATOM 899 C CA . PRO A 1 113 ? -5.935 -0.983 18.719 1.00 63.41 113 PRO A CA 1
ATOM 900 C C . PRO A 1 113 ? -5.186 -2.262 18.342 1.00 63.41 113 PRO A C 1
ATOM 902 O O . PRO A 1 113 ? -4.593 -2.300 17.267 1.00 63.41 113 PRO A O 1
ATOM 905 N N . VAL A 1 114 ? -5.182 -3.284 19.199 1.00 58.84 114 VAL A N 1
ATOM 906 C CA . VAL A 1 114 ? -4.594 -4.594 18.882 1.00 58.84 114 VAL A CA 1
ATOM 907 C C . VAL A 1 114 ? -5.725 -5.592 18.666 1.00 58.84 114 VAL A C 1
ATOM 909 O O . VAL A 1 114 ? -6.494 -5.883 19.575 1.00 58.84 114 VAL A O 1
ATOM 912 N N . TYR A 1 115 ? -5.824 -6.112 17.449 1.00 64.94 115 TYR A N 1
ATOM 913 C CA . TYR A 1 115 ? -6.766 -7.151 17.050 1.00 64.94 115 TYR A CA 1
ATOM 914 C C . TYR A 1 115 ? -6.013 -8.481 17.006 1.00 64.94 115 TYR A C 1
ATOM 916 O O . TYR A 1 115 ? -5.130 -8.647 16.164 1.00 64.94 115 TYR A O 1
ATOM 924 N N . TYR A 1 116 ? -6.337 -9.401 17.915 1.00 55.00 116 TYR A N 1
ATOM 925 C CA . TYR A 1 116 ? -5.609 -10.657 18.106 1.00 55.00 116 TYR A CA 1
ATOM 926 C C . TYR A 1 116 ? -6.542 -11.862 17.972 1.00 55.00 116 TYR A C 1
ATOM 928 O O . TYR A 1 116 ? -7.559 -11.922 18.654 1.00 55.00 116 TYR A O 1
ATOM 936 N N . HIS A 1 117 ? -6.168 -12.829 17.129 1.00 55.22 117 HIS A N 1
ATOM 937 C CA . HIS A 1 117 ? -6.826 -14.140 17.033 1.00 55.22 117 HIS A CA 1
ATOM 938 C C . HIS A 1 117 ? -8.324 -14.073 16.676 1.00 55.22 117 HIS A C 1
ATOM 940 O O . HIS A 1 117 ? -9.170 -14.732 17.284 1.00 55.22 117 HIS A O 1
ATOM 946 N N . ILE A 1 118 ? -8.648 -13.267 15.661 1.00 63.25 118 ILE A N 1
ATOM 947 C CA . ILE A 1 118 ? -10.019 -13.031 15.195 1.00 63.25 118 ILE A CA 1
ATOM 948 C C . ILE A 1 118 ? -10.240 -13.716 13.842 1.00 63.25 118 ILE A C 1
ATOM 950 O O . ILE A 1 118 ? -9.440 -13.564 12.922 1.00 63.25 118 ILE A O 1
ATOM 954 N N . GLU A 1 119 ? -11.353 -14.432 13.677 1.00 62.16 119 GLU A N 1
ATOM 955 C CA . GLU A 1 119 ? -11.702 -15.042 12.385 1.00 62.16 119 GLU A CA 1
ATOM 956 C C . GLU A 1 119 ? -12.086 -13.971 11.342 1.00 62.16 119 GLU A C 1
ATOM 958 O O . GLU A 1 119 ? -11.568 -13.972 10.223 1.00 62.16 119 GLU A O 1
ATOM 963 N N . TYR A 1 120 ? -12.921 -13.000 11.739 1.00 66.81 120 TYR A N 1
ATOM 964 C CA . TYR A 1 120 ? -13.404 -11.897 10.898 1.00 66.81 120 TYR A CA 1
ATOM 965 C C . TYR A 1 120 ? -13.454 -10.571 11.667 1.00 66.81 120 TYR A C 1
ATOM 967 O O . TYR A 1 120 ? -14.078 -10.496 12.724 1.00 66.81 120 TYR A O 1
ATOM 975 N N . THR A 1 121 ? -12.865 -9.500 11.127 1.00 69.88 121 THR A N 1
ATOM 976 C CA . THR A 1 121 ? -13.004 -8.150 11.703 1.00 69.88 121 THR A CA 1
ATOM 977 C C . THR A 1 121 ? -13.153 -7.048 10.653 1.00 69.88 121 THR A C 1
ATOM 979 O O . THR A 1 121 ? -12.543 -7.064 9.585 1.00 69.88 121 THR A O 1
ATOM 982 N N . THR A 1 122 ? -13.951 -6.039 10.988 1.00 72.12 122 THR A N 1
ATOM 983 C CA . THR A 1 122 ? -14.042 -4.776 10.257 1.00 72.12 122 THR A CA 1
ATOM 984 C C . THR A 1 122 ? -13.933 -3.658 11.280 1.00 72.12 122 THR A C 1
ATOM 986 O O . THR A 1 122 ? -14.818 -3.490 12.117 1.00 72.12 122 THR A O 1
ATOM 989 N N . SER A 1 123 ? -12.853 -2.885 11.215 1.00 74.94 123 SER A N 1
ATOM 990 C CA . SER A 1 123 ? -12.672 -1.689 12.034 1.00 74.94 123 SER A CA 1
ATOM 991 C C . SER A 1 123 ? -12.891 -0.440 11.184 1.00 74.94 123 SER A C 1
ATOM 993 O O . SER A 1 123 ? -12.536 -0.403 10.006 1.00 74.94 123 SER A O 1
ATOM 995 N N . VAL A 1 124 ? -13.500 0.590 11.767 1.00 71.12 124 VAL A N 1
ATOM 996 C CA . VAL A 1 124 ? -13.680 1.888 11.109 1.00 71.12 124 VAL A CA 1
ATOM 997 C C . VAL A 1 124 ? -13.126 2.969 12.028 1.00 71.12 124 VAL A C 1
ATOM 999 O O . VAL A 1 124 ? -13.620 3.161 13.136 1.00 71.12 124 VAL A O 1
ATOM 1002 N N . CYS A 1 125 ? -12.100 3.671 11.560 1.00 72.44 125 CYS A N 1
ATOM 1003 C CA . CYS A 1 125 ? -11.463 4.790 12.241 1.00 72.44 125 CYS A CA 1
ATOM 1004 C C . CYS A 1 125 ? -11.867 6.095 11.547 1.00 72.44 125 CYS A C 1
ATOM 1006 O O . CYS A 1 125 ? -11.664 6.240 10.341 1.00 72.44 125 CYS A O 1
ATOM 1008 N N . TYR A 1 126 ? -12.428 7.042 12.300 1.00 66.31 126 TYR A N 1
ATOM 1009 C CA . TYR A 1 126 ? -12.959 8.299 11.773 1.00 66.31 126 TYR A CA 1
ATOM 1010 C C . TYR A 1 126 ? -12.515 9.475 12.644 1.00 66.31 126 TYR A C 1
ATOM 1012 O O . TYR A 1 126 ? -12.687 9.407 13.858 1.00 66.31 126 TYR A O 1
ATOM 1020 N N . HIS A 1 127 ? -12.003 10.548 12.027 1.00 62.00 127 HIS A N 1
ATOM 1021 C CA . HIS A 1 127 ? -11.629 11.806 12.703 1.00 62.00 127 HIS A CA 1
ATOM 1022 C C . HIS A 1 127 ? -10.626 11.581 13.837 1.00 62.00 127 HIS A C 1
ATOM 1024 O O . HIS A 1 127 ? -10.893 11.863 15.004 1.00 62.00 127 HIS A O 1
ATOM 1030 N N . ILE A 1 128 ? -9.464 11.041 13.474 1.00 65.94 128 ILE A N 1
ATOM 1031 C CA . ILE A 1 128 ? -8.383 10.748 14.415 1.00 65.94 128 ILE A CA 1
ATOM 1032 C C . ILE A 1 128 ? -7.147 11.546 14.007 1.00 65.94 128 ILE A C 1
ATOM 1034 O O . ILE A 1 128 ? -6.806 11.597 12.836 1.00 65.94 128 ILE A O 1
ATOM 1038 N N . GLU A 1 129 ? -6.445 12.153 14.958 1.00 68.19 129 GLU A N 1
ATOM 1039 C CA . GLU A 1 129 ? -5.176 12.828 14.657 1.00 68.19 129 GLU A CA 1
ATOM 1040 C C . GLU A 1 129 ? -4.068 11.790 14.382 1.00 68.19 129 GLU A C 1
ATOM 1042 O O . GLU A 1 129 ? -3.430 11.814 13.332 1.00 68.19 129 GLU A O 1
ATOM 1047 N N . TYR A 1 130 ? -3.930 10.788 15.263 1.00 72.94 130 TYR A N 1
ATOM 1048 C CA . TYR A 1 130 ? -2.935 9.712 15.158 1.00 72.94 130 TYR A CA 1
ATOM 1049 C C . TYR A 1 130 ? -3.531 8.332 15.472 1.00 72.94 130 TYR A C 1
ATOM 1051 O O . TYR A 1 130 ? -4.201 8.163 16.491 1.00 72.94 130 TYR A O 1
ATOM 1059 N N . THR A 1 131 ? -3.251 7.310 14.654 1.00 74.69 131 THR A N 1
ATOM 1060 C CA . THR A 1 131 ? -3.600 5.914 14.995 1.00 74.69 131 THR A CA 1
ATOM 1061 C C . THR A 1 131 ? -2.631 4.877 14.431 1.00 74.69 131 THR A C 1
ATOM 1063 O O . THR A 1 131 ? -2.214 4.952 13.274 1.00 74.69 131 THR A O 1
ATOM 1066 N N . THR A 1 132 ? -2.299 3.861 15.228 1.00 81.88 132 THR A N 1
ATOM 1067 C CA . THR A 1 132 ? -1.352 2.799 14.851 1.00 81.88 132 THR A CA 1
ATOM 1068 C C . THR A 1 132 ? -1.911 1.412 15.206 1.00 81.88 132 THR A C 1
ATOM 1070 O O . THR A 1 132 ? -1.421 0.760 16.130 1.00 81.88 132 THR A O 1
ATOM 1073 N N . PRO A 1 133 ? -2.991 0.958 14.549 1.00 82.44 133 PRO A N 1
ATOM 1074 C CA . PRO A 1 133 ? -3.606 -0.321 14.883 1.00 82.44 133 PRO A CA 1
ATOM 1075 C C . PRO A 1 133 ? -2.740 -1.500 14.436 1.00 82.44 133 PRO A C 1
ATOM 1077 O O . PRO A 1 133 ? -2.098 -1.456 13.387 1.00 82.44 133 PRO A O 1
ATOM 1080 N N . VAL A 1 134 ? -2.765 -2.571 15.218 1.00 77.94 134 VAL A N 1
ATOM 1081 C CA . VAL A 1 134 ? -2.033 -3.813 14.988 1.00 77.94 134 VAL A CA 1
ATOM 1082 C C . VAL A 1 134 ? -3.038 -4.946 14.804 1.00 77.94 134 VAL A C 1
ATOM 1084 O O . VAL A 1 134 ? -3.923 -5.141 15.628 1.00 77.94 134 VAL A O 1
ATOM 1087 N N . TYR A 1 135 ? -2.900 -5.702 13.722 1.00 80.62 135 TYR A N 1
ATOM 1088 C CA . TYR A 1 135 ? -3.718 -6.864 13.387 1.00 80.62 135 TYR A CA 1
ATOM 1089 C C . TYR A 1 135 ? -2.814 -8.092 13.380 1.00 80.62 135 TYR A C 1
ATOM 1091 O O . TYR A 1 135 ? -1.869 -8.148 12.591 1.00 80.62 135 TYR A O 1
ATOM 1099 N N . TYR A 1 136 ? -3.084 -9.051 14.259 1.00 69.25 136 TYR A N 1
ATOM 1100 C CA . TYR A 1 136 ? -2.241 -10.219 14.486 1.00 69.25 136 TYR A CA 1
ATOM 1101 C C . TYR A 1 136 ? -3.075 -11.501 14.474 1.00 69.25 136 TYR A C 1
ATOM 1103 O O . TYR A 1 136 ? -4.026 -11.621 15.245 1.00 69.25 136 TYR A O 1
ATOM 1111 N N . HIS A 1 137 ? -2.692 -12.471 13.637 1.00 70.62 137 HIS A N 1
ATOM 1112 C CA . HIS A 1 137 ? -3.398 -13.752 13.493 1.00 70.62 137 HIS A CA 1
ATOM 1113 C C . HIS A 1 137 ? -4.886 -13.554 13.200 1.00 70.62 137 HIS A C 1
ATOM 1115 O O . HIS A 1 137 ? -5.747 -13.785 14.048 1.00 70.62 137 HIS A O 1
ATOM 1121 N N . ILE A 1 138 ? -5.181 -13.087 11.989 1.00 71.69 138 ILE A N 1
ATOM 1122 C CA . ILE A 1 138 ? -6.554 -12.833 11.556 1.00 71.69 138 ILE A CA 1
ATOM 1123 C C . ILE A 1 138 ? -6.846 -13.608 10.278 1.00 71.69 138 ILE A C 1
ATOM 1125 O O . ILE A 1 138 ? -6.041 -13.586 9.352 1.00 71.69 138 ILE A O 1
ATOM 1129 N N . GLY A 1 139 ? -8.010 -14.253 10.197 1.00 72.75 139 GLY A N 1
ATOM 1130 C CA . GLY A 1 139 ? -8.470 -14.840 8.937 1.00 72.75 139 GLY A CA 1
ATOM 1131 C C . GLY A 1 139 ? -8.734 -13.736 7.912 1.00 72.75 139 GLY A C 1
ATOM 1132 O O . GLY A 1 139 ? -8.016 -13.583 6.926 1.00 72.75 139 GLY A O 1
ATOM 1133 N N . TYR A 1 140 ? -9.727 -12.892 8.194 1.00 88.56 140 TYR A N 1
ATOM 1134 C CA . TYR A 1 140 ? -10.181 -11.845 7.280 1.00 88.56 140 TYR A CA 1
ATOM 1135 C C . TYR A 1 140 ? -10.307 -10.490 7.987 1.00 88.56 140 TYR A C 1
ATOM 1137 O O . TYR A 1 140 ? -10.964 -10.379 9.024 1.00 88.56 140 TYR A O 1
ATOM 1145 N N . THR A 1 141 ? -9.728 -9.430 7.410 1.00 87.62 141 THR A N 1
ATOM 1146 C CA . THR A 1 141 ? -9.893 -8.058 7.926 1.00 87.62 141 THR A CA 1
ATOM 1147 C C . THR A 1 141 ? -10.080 -7.001 6.841 1.00 87.62 141 THR A C 1
ATOM 1149 O O . THR A 1 141 ? -9.414 -7.011 5.808 1.00 87.62 141 THR A O 1
ATOM 1152 N N . THR A 1 142 ? -10.983 -6.047 7.069 1.00 93.31 142 THR A N 1
ATOM 1153 C CA . THR A 1 142 ? -11.271 -4.956 6.118 1.00 93.31 142 THR A CA 1
ATOM 1154 C C . THR A 1 142 ? -11.317 -3.593 6.821 1.00 93.31 142 THR A C 1
ATOM 1156 O O . THR A 1 142 ? -12.390 -2.996 6.946 1.00 93.31 142 THR A O 1
ATOM 1159 N N . PRO A 1 143 ? -10.192 -3.092 7.349 1.00 90.69 143 PRO A N 1
ATOM 1160 C CA . PRO A 1 143 ? -10.196 -1.867 8.136 1.00 90.69 143 PRO A CA 1
ATOM 1161 C C . PRO A 1 143 ? -10.342 -0.631 7.245 1.00 90.69 143 PRO A C 1
ATOM 1163 O O . PRO A 1 143 ? -9.738 -0.551 6.174 1.00 90.69 143 PRO A O 1
ATOM 1166 N N . VAL A 1 144 ? -11.123 0.344 7.698 1.00 90.44 144 VAL A N 1
ATOM 1167 C CA . VAL A 1 144 ? -11.402 1.590 6.976 1.00 90.44 144 VAL A CA 1
ATOM 1168 C C . VAL A 1 144 ? -10.921 2.781 7.799 1.00 90.44 144 VAL A C 1
ATOM 1170 O O . VAL A 1 144 ? -11.343 2.968 8.936 1.00 90.44 144 VAL A O 1
ATOM 1173 N N . TYR A 1 145 ? -10.071 3.613 7.206 1.00 87.94 145 TYR A N 1
ATOM 1174 C CA . TYR A 1 145 ? -9.506 4.822 7.799 1.00 87.94 145 TYR A CA 1
ATOM 1175 C C . TYR A 1 145 ? -10.025 6.045 7.052 1.00 87.94 145 TYR A C 1
ATOM 1177 O O . TYR A 1 145 ? -9.878 6.129 5.833 1.00 87.94 145 TYR A O 1
ATOM 1185 N N . TYR A 1 146 ? -10.631 6.988 7.768 1.00 83.25 146 TYR A N 1
ATOM 1186 C CA . TYR A 1 146 ? -11.254 8.164 7.171 1.00 83.25 146 TYR A CA 1
ATOM 1187 C C . TYR A 1 146 ? -10.918 9.430 7.961 1.00 83.25 146 TYR A C 1
ATOM 1189 O O . TYR A 1 146 ? -11.214 9.504 9.154 1.00 83.25 146 TYR A O 1
ATOM 1197 N N . HIS A 1 147 ? -10.372 10.446 7.281 1.00 81.50 147 HIS A N 1
ATOM 1198 C CA . HIS A 1 147 ? -10.000 11.742 7.877 1.00 81.50 147 HIS A CA 1
ATOM 1199 C C . HIS A 1 147 ? -9.039 11.550 9.051 1.00 81.50 147 HIS A C 1
ATOM 1201 O O . HIS A 1 147 ? -9.422 11.685 10.216 1.00 81.50 147 HIS A O 1
ATOM 1207 N N . ILE A 1 148 ? -7.802 11.176 8.721 1.00 80.12 148 ILE A N 1
ATOM 1208 C CA . ILE A 1 148 ? -6.737 10.955 9.702 1.00 80.12 148 ILE A CA 1
ATOM 1209 C C . ILE A 1 148 ? -5.500 11.753 9.308 1.00 80.12 148 ILE A C 1
ATOM 1211 O O . ILE A 1 148 ? -5.109 11.736 8.146 1.00 80.12 148 ILE A O 1
ATOM 1215 N N . GLU A 1 149 ? -4.860 12.437 10.253 1.00 78.81 149 GLU A N 1
ATOM 1216 C CA . GLU A 1 149 ? -3.628 13.170 9.937 1.00 78.81 149 GLU A CA 1
ATOM 1217 C C . GLU A 1 149 ? -2.452 12.198 9.753 1.00 78.81 149 GLU A C 1
ATOM 1219 O O . GLU A 1 149 ? -1.789 12.226 8.716 1.00 78.81 149 GLU A O 1
ATOM 1224 N N . TYR A 1 150 ? -2.268 11.255 10.687 1.00 85.06 150 TYR A N 1
ATOM 1225 C CA . TYR A 1 150 ? -1.219 10.232 10.623 1.00 85.06 150 TYR A CA 1
ATOM 1226 C C . TYR A 1 150 ? -1.728 8.833 10.987 1.00 85.06 150 TYR A C 1
ATOM 1228 O O . TYR A 1 150 ? -2.339 8.619 12.038 1.00 85.06 150 TYR A O 1
ATOM 1236 N N . THR A 1 151 ? -1.407 7.825 10.168 1.00 88.50 151 THR A N 1
ATOM 1237 C CA . THR A 1 151 ? -1.679 6.426 10.533 1.00 88.50 151 THR A CA 1
ATOM 1238 C C . THR A 1 151 ? -0.614 5.425 10.107 1.00 88.50 151 THR A C 1
ATOM 1240 O O . THR A 1 151 ? -0.154 5.426 8.964 1.00 88.50 151 THR A O 1
ATOM 1243 N N . THR A 1 152 ? -0.258 4.513 11.016 1.00 92.56 152 THR A N 1
ATOM 1244 C CA . THR A 1 152 ? 0.698 3.428 10.746 1.00 92.56 152 THR A CA 1
ATOM 1245 C C . THR A 1 152 ? 0.135 2.056 11.133 1.00 92.56 152 THR A C 1
ATOM 1247 O O . THR A 1 152 ? 0.499 1.502 12.174 1.00 92.56 152 THR A O 1
ATOM 1250 N N . PRO A 1 153 ? -0.797 1.501 10.345 1.00 92.00 153 PRO A N 1
ATOM 1251 C CA . PRO A 1 153 ? -1.375 0.201 10.643 1.00 92.00 153 PRO A CA 1
ATOM 1252 C C . PRO A 1 153 ? -0.389 -0.933 10.345 1.00 92.00 153 PRO A C 1
ATOM 1254 O O . PRO A 1 153 ? 0.302 -0.920 9.324 1.00 92.00 153 PRO A O 1
ATOM 1257 N N . VAL A 1 154 ? -0.352 -1.930 11.225 1.00 89.31 154 VAL A N 1
ATOM 1258 C CA . VAL A 1 154 ? 0.533 -3.095 11.134 1.00 89.31 154 VAL A CA 1
ATOM 1259 C C . VAL A 1 154 ? -0.303 -4.365 11.015 1.00 89.31 154 VAL A C 1
ATOM 1261 O O . VAL A 1 154 ? -1.198 -4.597 11.818 1.00 89.31 154 VAL A O 1
ATOM 1264 N N . TYR A 1 155 ? 0.005 -5.202 10.029 1.00 92.38 155 TYR A N 1
ATOM 1265 C CA . TYR A 1 155 ? -0.673 -6.466 9.745 1.00 92.38 155 TYR A CA 1
ATOM 1266 C C . TYR A 1 155 ? 0.339 -7.610 9.810 1.00 92.38 155 TYR A C 1
ATOM 1268 O O . TYR A 1 155 ? 1.377 -7.545 9.148 1.00 92.38 155 TYR A O 1
ATOM 1276 N N . TYR A 1 156 ? 0.048 -8.649 10.590 1.00 82.19 156 TYR A N 1
ATOM 1277 C CA . TYR A 1 156 ? 0.945 -9.779 10.817 1.00 82.19 156 TYR A CA 1
ATOM 1278 C C . TYR A 1 156 ? 0.169 -11.101 10.863 1.00 82.19 156 TYR A C 1
ATOM 1280 O O . TYR A 1 156 ? -0.755 -11.237 11.662 1.00 82.19 156 TYR A O 1
ATOM 1288 N N . HIS A 1 157 ? 0.564 -12.076 10.035 1.00 81.69 157 HIS A N 1
ATOM 1289 C CA . HIS A 1 157 ? -0.130 -13.368 9.870 1.00 81.69 157 HIS A CA 1
ATOM 1290 C C . HIS A 1 157 ? -1.616 -13.191 9.576 1.00 81.69 157 HIS A C 1
ATOM 1292 O O . HIS A 1 157 ? -2.467 -13.344 10.455 1.00 81.69 157 HIS A O 1
ATOM 1298 N N . ILE A 1 158 ? -1.919 -12.832 8.330 1.00 86.25 158 ILE A N 1
ATOM 1299 C CA . ILE A 1 158 ? -3.297 -12.633 7.879 1.00 86.25 158 ILE A CA 1
ATOM 1300 C C . ILE A 1 158 ? -3.565 -13.458 6.626 1.00 86.25 158 ILE A C 1
ATOM 1302 O O . ILE A 1 158 ? -2.762 -13.430 5.697 1.00 86.25 158 ILE A O 1
ATOM 1306 N N . GLU A 1 159 ? -4.694 -14.159 6.550 1.00 90.50 159 GLU A N 1
ATOM 1307 C CA . GLU A 1 159 ? -5.057 -14.845 5.303 1.00 90.50 159 GLU A CA 1
ATOM 1308 C C . GLU A 1 159 ? -5.496 -13.809 4.250 1.00 90.50 159 GLU A C 1
ATOM 1310 O O . GLU A 1 159 ? -4.900 -13.706 3.176 1.00 90.50 159 GLU A O 1
ATOM 1315 N N . TYR A 1 160 ? -6.465 -12.948 4.582 1.00 96.38 160 TYR A N 1
ATOM 1316 C CA . TYR A 1 160 ? -7.015 -11.940 3.670 1.00 96.38 160 TYR A CA 1
ATOM 1317 C C . TYR A 1 160 ? -7.169 -10.564 4.334 1.00 96.38 160 TYR A C 1
ATOM 1319 O O . TYR A 1 160 ? -7.797 -10.426 5.385 1.00 96.38 160 TYR A O 1
ATOM 1327 N N . THR A 1 161 ? -6.664 -9.505 3.692 1.00 96.19 161 THR A N 1
ATOM 1328 C CA . THR A 1 161 ? -6.899 -8.123 4.149 1.00 96.19 161 THR A CA 1
ATOM 1329 C C . THR A 1 161 ? -7.177 -7.133 3.022 1.00 96.19 161 THR A C 1
ATOM 1331 O O . THR A 1 161 ? -6.520 -7.143 1.982 1.00 96.19 161 THR A O 1
ATOM 1334 N N . THR A 1 162 ? -8.138 -6.232 3.225 1.00 97.50 162 THR A N 1
ATOM 1335 C CA . THR A 1 162 ? -8.459 -5.161 2.264 1.00 97.50 162 THR A CA 1
ATOM 1336 C C . THR A 1 162 ? -8.583 -3.810 2.980 1.00 97.50 162 THR A C 1
ATOM 1338 O O . THR A 1 162 ? -9.697 -3.322 3.193 1.00 97.50 162 THR A O 1
ATOM 1341 N N . PRO A 1 163 ? -7.465 -3.205 3.419 1.00 96.88 163 PRO A N 1
ATOM 1342 C CA . PRO A 1 163 ? -7.509 -1.936 4.130 1.00 96.88 163 PRO A CA 1
ATOM 1343 C C . PRO A 1 163 ? -7.853 -0.787 3.176 1.00 96.88 163 PRO A C 1
ATOM 1345 O O . PRO A 1 163 ? -7.337 -0.725 2.059 1.00 96.88 163 PRO A O 1
ATOM 1348 N N . VAL A 1 164 ? -8.709 0.132 3.614 1.00 97.62 164 VAL A N 1
ATOM 1349 C CA . VAL A 1 164 ? -9.153 1.278 2.811 1.00 97.62 164 VAL A CA 1
ATOM 1350 C C . VAL A 1 164 ? -8.838 2.582 3.534 1.00 97.62 164 VAL A C 1
ATOM 1352 O O . VAL A 1 164 ? -9.189 2.746 4.698 1.00 97.62 164 VAL A O 1
ATOM 1355 N N . TYR A 1 165 ? -8.204 3.522 2.838 1.00 97.25 165 TYR A N 1
ATOM 1356 C CA . TYR A 1 165 ? -7.759 4.810 3.366 1.00 97.25 165 TYR A CA 1
ATOM 1357 C C . TYR A 1 165 ? -8.390 5.950 2.569 1.00 97.25 165 TYR A C 1
ATOM 1359 O O . TYR A 1 165 ? -8.266 5.986 1.346 1.00 97.25 165 TYR A O 1
ATOM 1367 N N . TYR A 1 166 ? -9.033 6.890 3.257 1.00 93.75 166 TYR A N 1
ATOM 1368 C CA . TYR A 1 166 ? -9.666 8.073 2.678 1.00 93.75 166 TYR A CA 1
ATOM 1369 C C . TYR A 1 166 ? -9.218 9.336 3.404 1.00 93.75 166 TYR A C 1
ATOM 1371 O O . TYR A 1 166 ? -9.413 9.438 4.616 1.00 93.75 166 TYR A O 1
ATOM 1379 N N . HIS A 1 167 ? -8.735 10.330 2.654 1.00 93.50 167 HIS A N 1
ATOM 1380 C CA . HIS A 1 167 ? -8.369 11.645 3.190 1.00 93.50 167 HIS A CA 1
ATOM 1381 C C . HIS A 1 167 ? -7.391 11.523 4.360 1.00 93.50 167 HIS A C 1
ATOM 1383 O O . HIS A 1 167 ? -7.753 11.747 5.517 1.00 93.50 167 HIS A O 1
ATOM 1389 N N . ILE A 1 168 ? -6.166 11.113 4.043 1.00 91.94 168 ILE A N 1
ATOM 1390 C CA . ILE A 1 168 ? -5.105 10.940 5.032 1.00 91.94 168 ILE A CA 1
ATOM 1391 C C . ILE A 1 168 ? -3.963 11.901 4.711 1.00 91.94 168 ILE A C 1
ATOM 1393 O O . ILE A 1 168 ? -3.575 12.000 3.549 1.00 91.94 168 ILE A O 1
ATOM 1397 N N . GLY A 1 169 ? -3.400 12.570 5.717 1.00 90.69 169 GLY A N 1
ATOM 1398 C CA . GLY A 1 169 ? -2.159 13.329 5.526 1.00 90.69 169 GLY A CA 1
ATOM 1399 C C . GLY A 1 169 ? -1.005 12.370 5.224 1.00 90.69 169 GLY A C 1
ATOM 1400 O O . GLY A 1 169 ? -0.499 12.291 4.106 1.00 90.69 169 GLY A O 1
ATOM 1401 N N . TYR A 1 170 ? -0.661 11.537 6.205 1.00 95.62 170 TYR A N 1
ATOM 1402 C CA . TYR A 1 170 ? 0.477 10.624 6.142 1.00 95.62 170 TYR A CA 1
ATOM 1403 C C . TYR A 1 170 ? 0.085 9.195 6.528 1.00 95.62 170 TYR A C 1
ATOM 1405 O O . TYR A 1 170 ? -0.503 8.956 7.586 1.00 95.62 170 TYR A O 1
ATOM 1413 N N . THR A 1 171 ? 0.466 8.204 5.715 1.00 96.31 171 THR A N 1
ATOM 1414 C CA . THR A 1 171 ? 0.286 6.795 6.097 1.00 96.31 171 THR A CA 1
ATOM 1415 C C . THR A 1 171 ? 1.421 5.850 5.721 1.00 96.31 171 THR A C 1
ATOM 1417 O O . THR A 1 171 ? 1.875 5.802 4.577 1.00 96.31 171 THR A O 1
ATOM 1420 N N . THR A 1 172 ? 1.800 5.014 6.687 1.00 97.19 172 THR A N 1
ATOM 1421 C CA . THR A 1 172 ? 2.796 3.945 6.539 1.00 97.19 172 THR A CA 1
ATOM 1422 C C . THR A 1 172 ? 2.181 2.626 6.994 1.00 97.19 172 THR A C 1
ATOM 1424 O O . THR A 1 172 ? 2.248 2.278 8.172 1.00 97.19 172 THR A O 1
ATOM 1427 N N . SER A 1 173 ? 1.555 1.875 6.086 1.00 95.88 173 SER A N 1
ATOM 1428 C CA . SER A 1 173 ? 1.033 0.542 6.419 1.00 95.88 173 SER A CA 1
ATOM 1429 C C . SER A 1 173 ? 2.115 -0.524 6.281 1.00 95.88 173 SER A C 1
ATOM 1431 O O . SER A 1 173 ? 2.762 -0.600 5.237 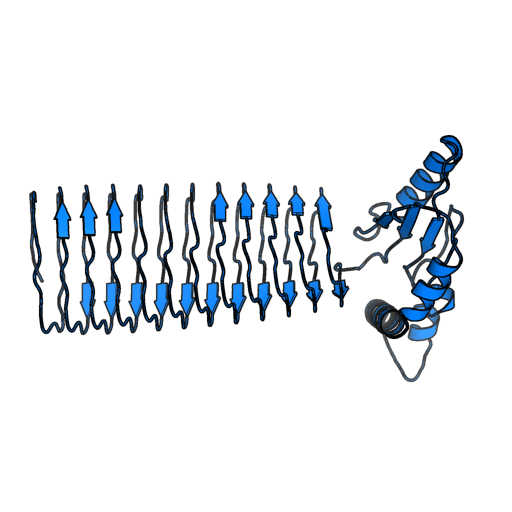1.00 95.88 173 SER A O 1
ATOM 1433 N N . ILE A 1 174 ? 2.274 -1.388 7.280 1.00 96.12 174 ILE A N 1
ATOM 1434 C CA . ILE A 1 174 ? 3.295 -2.441 7.277 1.00 96.12 174 ILE A CA 1
ATOM 1435 C C . ILE A 1 174 ? 2.615 -3.810 7.301 1.00 96.12 174 ILE A C 1
ATOM 1437 O O . ILE A 1 174 ? 1.819 -4.091 8.190 1.00 96.12 174 ILE A O 1
ATOM 1441 N N . CYS A 1 175 ? 2.924 -4.664 6.329 1.00 96.19 175 CYS A N 1
ATOM 1442 C CA . CYS A 1 175 ? 2.325 -5.987 6.157 1.00 96.19 175 CYS A CA 1
ATOM 1443 C C . CYS A 1 175 ? 3.391 -7.086 6.216 1.00 96.19 175 CYS A C 1
ATOM 1445 O O . CYS A 1 175 ? 4.358 -7.036 5.456 1.00 96.19 175 CYS A O 1
ATOM 1447 N N . TYR A 1 176 ? 3.178 -8.100 7.052 1.00 90.94 176 TYR A N 1
ATOM 1448 C CA . TYR A 1 176 ? 4.032 -9.280 7.184 1.00 90.94 176 TYR A CA 1
ATOM 1449 C C . TYR A 1 176 ? 3.210 -10.558 7.062 1.00 90.94 176 TYR A C 1
ATOM 1451 O O . TYR A 1 176 ? 2.201 -10.696 7.752 1.00 90.94 176 TYR A O 1
ATOM 1459 N N . TYR A 1 177 ? 3.695 -11.515 6.267 1.00 92.56 177 TYR A N 1
ATOM 1460 C CA . TYR A 1 177 ? 3.130 -12.867 6.176 1.00 92.56 177 TYR A CA 1
ATOM 1461 C C . TYR A 1 177 ? 1.625 -12.842 5.884 1.00 92.56 177 TYR A C 1
ATOM 1463 O O . TYR A 1 177 ? 0.802 -13.136 6.749 1.00 92.56 177 TYR A O 1
ATOM 1471 N N . ILE A 1 178 ? 1.273 -12.442 4.661 1.00 95.44 178 ILE A N 1
ATOM 1472 C CA . ILE A 1 178 ? -0.126 -12.360 4.226 1.00 95.44 178 ILE A CA 1
ATOM 1473 C C . ILE A 1 178 ? -0.330 -13.207 2.973 1.00 95.44 178 ILE A C 1
ATOM 1475 O O . ILE A 1 178 ? 0.478 -13.134 2.045 1.00 95.44 178 ILE A O 1
ATOM 1479 N N . GLU A 1 179 ? -1.410 -13.984 2.901 1.00 96.56 179 GLU A N 1
ATOM 1480 C CA . GLU A 1 179 ? -1.727 -14.709 1.665 1.00 96.56 179 GLU A CA 1
ATOM 1481 C C . GLU A 1 179 ? -2.246 -13.737 0.592 1.00 96.56 179 GLU A C 1
ATOM 1483 O O . GLU A 1 179 ? -1.670 -13.648 -0.496 1.00 96.56 179 GLU A O 1
ATOM 1488 N N . TYR A 1 180 ? -3.261 -12.928 0.914 1.00 98.38 180 TYR A N 1
ATOM 1489 C CA . TYR A 1 180 ? -3.880 -11.976 -0.013 1.00 98.38 180 TYR A CA 1
ATOM 1490 C C . TYR A 1 180 ? -4.090 -10.591 0.614 1.00 98.38 180 TYR A C 1
ATOM 1492 O O . TYR A 1 180 ? -4.712 -10.449 1.666 1.00 98.38 180 TYR A O 1
ATOM 1500 N N . THR A 1 181 ? -3.635 -9.531 -0.064 1.00 98.19 181 THR A N 1
ATOM 1501 C CA . THR A 1 181 ? -3.914 -8.146 0.359 1.00 98.19 181 THR A CA 1
ATOM 1502 C C . THR A 1 181 ? -4.244 -7.199 -0.789 1.00 98.19 181 THR A C 1
ATOM 1504 O O . THR A 1 181 ? -3.504 -7.110 -1.773 1.00 98.19 181 THR A O 1
ATOM 1507 N N . THR A 1 182 ? -5.329 -6.432 -0.656 1.00 98.44 182 THR A N 1
ATOM 1508 C CA . THR A 1 182 ? -5.731 -5.414 -1.646 1.00 98.44 182 THR A CA 1
ATOM 1509 C C . THR A 1 182 ? -5.997 -4.047 -0.994 1.00 98.44 182 THR A C 1
ATOM 1511 O O . THR A 1 182 ? -7.154 -3.653 -0.824 1.00 98.44 182 THR A O 1
ATOM 1514 N N . PRO A 1 183 ? -4.945 -3.309 -0.598 1.00 98.25 183 PRO A N 1
ATOM 1515 C CA . PRO A 1 183 ? -5.080 -1.975 -0.017 1.00 98.25 183 PRO A CA 1
ATOM 1516 C C . PRO A 1 183 ? -5.623 -0.963 -1.019 1.00 98.25 183 PRO A C 1
ATOM 1518 O O . PRO A 1 183 ? -5.227 -0.980 -2.185 1.00 98.25 183 PRO A O 1
ATOM 1521 N N . VAL A 1 184 ? -6.472 -0.042 -0.573 1.00 98.62 184 VAL A N 1
ATOM 1522 C CA . VAL A 1 184 ? -6.997 1.029 -1.425 1.00 98.62 184 VAL A CA 1
ATOM 1523 C C . VAL A 1 184 ? -6.791 2.382 -0.756 1.00 98.62 184 VAL A C 1
ATOM 1525 O O . VAL A 1 184 ? -7.242 2.596 0.364 1.00 98.62 184 VAL A O 1
ATOM 1528 N N . TYR A 1 185 ? -6.132 3.304 -1.454 1.00 98.62 185 TYR A N 1
ATOM 1529 C CA . TYR A 1 185 ? -5.788 4.638 -0.968 1.00 98.62 185 TYR A CA 1
ATOM 1530 C C . TYR A 1 185 ? -6.485 5.705 -1.813 1.00 98.62 185 TYR A C 1
ATOM 1532 O O . TYR A 1 185 ? -6.327 5.715 -3.033 1.00 98.62 185 TYR A O 1
ATOM 1540 N N . TYR A 1 186 ? -7.222 6.609 -1.172 1.00 97.81 186 TYR A N 1
ATOM 1541 C CA . TYR A 1 186 ? -7.915 7.733 -1.797 1.00 97.81 186 TYR A CA 1
ATOM 1542 C C . TYR A 1 186 ? -7.524 9.047 -1.128 1.00 97.81 186 TYR A C 1
ATOM 1544 O O . TYR A 1 186 ? -7.733 9.200 0.075 1.00 97.81 186 TYR A O 1
ATOM 1552 N N . HIS A 1 187 ? -7.071 10.020 -1.922 1.00 97.75 187 HIS A N 1
ATOM 1553 C CA . HIS A 1 187 ? -6.770 11.378 -1.458 1.00 97.75 187 HIS A CA 1
ATOM 1554 C C . HIS A 1 187 ? 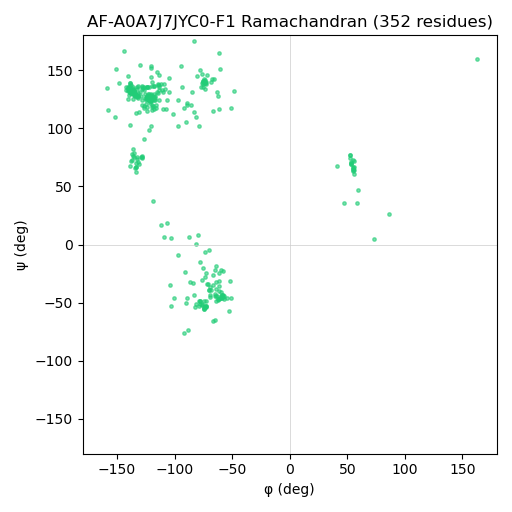-5.778 11.373 -0.290 1.00 97.75 187 HIS A C 1
ATOM 1556 O O . HIS A 1 187 ? -6.162 11.597 0.859 1.00 97.75 187 HIS A O 1
ATOM 1562 N N . ILE A 1 188 ? -4.516 11.070 -0.589 1.00 97.00 188 ILE A N 1
ATOM 1563 C CA . ILE A 1 188 ? -3.443 11.001 0.409 1.00 97.00 188 ILE A CA 1
ATOM 1564 C C . ILE A 1 188 ? -2.333 11.978 0.027 1.00 97.00 188 ILE A C 1
ATOM 1566 O O . ILE A 1 188 ? -1.929 12.000 -1.133 1.00 97.00 188 ILE A O 1
ATOM 1570 N N . GLU A 1 189 ? -1.800 12.742 0.977 1.00 96.88 189 GLU A N 1
ATOM 1571 C CA . GLU A 1 189 ? -0.633 13.591 0.696 1.00 96.88 189 GLU A CA 1
ATOM 1572 C C . GLU A 1 189 ? 0.625 12.708 0.573 1.00 96.88 189 GLU A C 1
ATOM 1574 O O . GLU A 1 189 ? 1.288 12.685 -0.463 1.00 96.88 189 GLU A O 1
ATOM 1579 N N . TYR A 1 190 ? 0.897 11.866 1.577 1.00 98.25 190 TYR A N 1
ATOM 1580 C CA . TYR A 1 190 ? 2.083 11.003 1.613 1.00 98.25 190 TYR A CA 1
ATOM 1581 C C . TYR A 1 190 ? 1.763 9.563 2.031 1.00 98.25 190 TYR A C 1
ATOM 1583 O O . TYR A 1 190 ? 1.175 9.316 3.087 1.00 98.25 190 TYR A O 1
ATOM 1591 N N . THR A 1 191 ? 2.216 8.571 1.254 1.00 98.31 191 THR A N 1
ATOM 1592 C CA . THR A 1 191 ? 2.072 7.155 1.642 1.00 98.31 191 THR A CA 1
ATOM 1593 C C . THR A 1 191 ? 3.255 6.252 1.297 1.00 98.31 191 THR A C 1
ATOM 1595 O O . THR A 1 191 ? 3.752 6.237 0.169 1.00 98.31 191 THR A O 1
ATOM 1598 N N . THR A 1 192 ? 3.686 5.439 2.265 1.00 98.50 192 THR A N 1
ATOM 1599 C CA . THR A 1 192 ? 4.874 4.572 2.165 1.00 98.50 192 THR A CA 1
ATOM 1600 C C . THR A 1 192 ? 4.597 3.138 2.650 1.00 98.50 192 THR A C 1
ATOM 1602 O O . THR A 1 192 ? 5.177 2.670 3.630 1.00 98.50 192 THR A O 1
ATOM 1605 N N . PRO A 1 193 ? 3.691 2.386 2.002 1.00 98.38 193 PRO A N 1
ATOM 1606 C CA . PRO A 1 193 ? 3.333 1.062 2.485 1.00 98.38 193 PRO A CA 1
ATOM 1607 C C . PRO A 1 193 ? 4.444 0.041 2.214 1.00 98.38 193 PRO A C 1
ATOM 1609 O O . PRO A 1 193 ? 5.072 0.049 1.153 1.00 98.38 193 PRO A O 1
ATOM 1612 N N . VAL A 1 194 ? 4.668 -0.859 3.168 1.00 98.62 194 VAL A N 1
ATOM 1613 C CA . VAL A 1 194 ? 5.744 -1.854 3.132 1.00 98.62 194 VAL A CA 1
ATOM 1614 C C . VAL A 1 194 ? 5.166 -3.260 3.259 1.00 98.62 194 VAL A C 1
ATOM 1616 O O . VAL A 1 194 ? 4.427 -3.553 4.197 1.00 98.62 194 VAL A O 1
ATOM 1619 N N . TYR A 1 195 ? 5.531 -4.140 2.329 1.00 98.62 195 TYR A N 1
ATOM 1620 C CA . TYR A 1 195 ? 5.023 -5.506 2.232 1.00 98.62 195 TYR A CA 1
ATOM 1621 C C . TYR A 1 195 ? 6.164 -6.518 2.327 1.00 98.62 195 TYR A C 1
ATOM 1623 O O . TYR A 1 195 ? 7.086 -6.484 1.511 1.00 98.62 195 TYR A O 1
ATOM 1631 N N . TYR A 1 196 ? 6.073 -7.449 3.273 1.00 97.00 196 TYR A N 1
ATOM 1632 C CA . TYR A 1 196 ? 7.024 -8.537 3.483 1.00 97.00 196 TYR A CA 1
ATOM 1633 C C . TYR A 1 196 ? 6.322 -9.889 3.399 1.00 97.00 196 TYR A C 1
ATOM 1635 O O . TYR A 1 196 ? 5.366 -10.136 4.131 1.00 97.00 196 TYR A O 1
ATOM 1643 N N . HIS A 1 197 ? 6.854 -10.794 2.574 1.00 97.81 197 HIS A N 1
ATOM 1644 C CA . HIS A 1 197 ? 6.388 -12.183 2.487 1.00 97.81 197 HIS A CA 1
ATOM 1645 C C . HIS A 1 197 ? 4.885 -12.282 2.201 1.00 97.81 197 HIS A C 1
ATOM 1647 O O . HIS A 1 197 ? 4.110 -12.749 3.033 1.00 97.81 197 HIS A O 1
ATOM 1653 N N . ILE A 1 198 ? 4.480 -11.828 1.014 1.00 97.50 198 ILE A N 1
ATOM 1654 C CA . ILE A 1 198 ? 3.079 -11.851 0.580 1.00 97.50 198 ILE A CA 1
ATOM 1655 C C . ILE A 1 198 ? 2.917 -12.794 -0.610 1.00 97.50 198 ILE A C 1
ATOM 1657 O O . ILE A 1 198 ? 3.735 -12.775 -1.537 1.00 97.50 198 ILE A O 1
ATOM 1661 N N . GLU A 1 199 ? 1.858 -13.601 -0.635 1.00 97.88 199 GLU A N 1
ATOM 1662 C CA . GLU A 1 199 ? 1.592 -14.435 -1.808 1.00 97.88 199 GLU A CA 1
ATOM 1663 C C . GLU A 1 199 ? 1.002 -13.603 -2.960 1.00 97.88 199 GLU A C 1
ATOM 1665 O O . GLU A 1 199 ? 1.561 -13.585 -4.062 1.00 97.88 199 GLU A O 1
ATOM 1670 N N . TYR A 1 200 ? -0.056 -12.836 -2.697 1.00 98.69 200 TYR A N 1
ATOM 1671 C CA . TYR A 1 200 ? -0.735 -11.994 -3.680 1.00 98.69 200 TYR A CA 1
ATOM 1672 C C . TYR A 1 200 ? -1.022 -10.595 -3.123 1.00 98.69 200 TYR A C 1
ATOM 1674 O O . TYR A 1 200 ? -1.626 -10.444 -2.062 1.00 98.69 200 TYR A O 1
ATOM 1682 N N . THR A 1 201 ? -0.642 -9.543 -3.856 1.00 98.56 201 THR A N 1
ATOM 1683 C CA . THR A 1 201 ? -0.990 -8.164 -3.475 1.00 98.56 201 THR A CA 1
ATOM 1684 C C . THR A 1 201 ? -1.373 -7.272 -4.651 1.00 98.56 201 THR A C 1
ATOM 1686 O O . THR A 1 201 ? -0.705 -7.259 -5.684 1.00 98.56 201 THR A O 1
ATOM 1689 N N . THR A 1 202 ? -2.446 -6.495 -4.502 1.00 98.69 202 THR A N 1
ATOM 1690 C CA . THR A 1 202 ? -2.917 -5.559 -5.537 1.00 98.69 202 THR A CA 1
ATOM 1691 C C . THR A 1 202 ? -3.316 -4.210 -4.925 1.00 98.69 202 THR A C 1
ATOM 1693 O O . THR A 1 202 ? -4.509 -3.917 -4.806 1.00 98.69 202 THR A O 1
ATOM 1696 N N . PRO A 1 203 ? -2.354 -3.381 -4.481 1.00 98.62 203 PRO A N 1
ATOM 1697 C CA . PRO A 1 203 ? -2.680 -2.086 -3.904 1.00 98.62 203 PRO A CA 1
ATOM 1698 C C . PRO A 1 203 ? -3.094 -1.087 -4.986 1.00 98.62 203 PRO A C 1
ATOM 1700 O O . PRO A 1 203 ? -2.537 -1.071 -6.087 1.00 98.62 203 PRO A O 1
ATOM 1703 N N . VAL A 1 204 ? -4.072 -0.246 -4.665 1.00 98.81 204 VAL A N 1
ATOM 1704 C CA . VAL A 1 204 ? -4.662 0.723 -5.590 1.00 98.81 204 VAL A CA 1
ATOM 1705 C C . VAL A 1 204 ? -4.565 2.128 -5.007 1.00 98.81 204 VAL A C 1
ATOM 1707 O O . VAL A 1 204 ? -5.012 2.369 -3.889 1.00 98.81 204 VAL A O 1
ATOM 1710 N N . TYR A 1 205 ? -4.009 3.060 -5.779 1.00 98.81 205 TYR A N 1
ATOM 1711 C CA . TYR A 1 205 ? -3.723 4.431 -5.363 1.00 98.81 205 TYR A CA 1
ATOM 1712 C C . TYR A 1 205 ? -4.487 5.440 -6.229 1.00 98.81 205 TYR A C 1
ATOM 1714 O O . TYR A 1 205 ? -4.266 5.531 -7.441 1.00 98.81 205 TYR A O 1
ATOM 1722 N N . TYR A 1 206 ? -5.363 6.221 -5.599 1.00 98.31 206 TYR A N 1
ATOM 1723 C CA . TYR A 1 206 ? -6.154 7.285 -6.211 1.00 98.31 206 TYR A CA 1
ATOM 1724 C C . TYR A 1 206 ? -5.801 8.640 -5.597 1.00 98.31 206 TYR A C 1
ATOM 1726 O O . TYR A 1 206 ? -5.968 8.822 -4.394 1.00 98.31 206 TYR A O 1
ATOM 1734 N N . HIS A 1 207 ? -5.417 9.604 -6.438 1.00 98.44 207 HIS A N 1
ATOM 1735 C CA . HIS A 1 207 ? -5.126 10.988 -6.040 1.00 98.44 207 HIS A CA 1
ATOM 1736 C C . HIS A 1 207 ? -4.126 11.066 -4.879 1.00 98.44 207 HIS A C 1
ATOM 1738 O O . HIS A 1 207 ? -4.518 11.272 -3.732 1.00 98.44 207 HIS A O 1
ATOM 1744 N N . ILE A 1 208 ? -2.844 10.869 -5.188 1.00 98.06 208 ILE A N 1
ATOM 1745 C CA . ILE A 1 208 ? -1.761 10.908 -4.200 1.00 98.06 208 ILE A CA 1
ATOM 1746 C C . ILE A 1 208 ? -0.718 11.941 -4.620 1.00 98.06 208 ILE A C 1
ATOM 1748 O O . ILE A 1 208 ? -0.324 11.947 -5.784 1.00 98.06 208 ILE A O 1
ATOM 1752 N N . GLU A 1 209 ? -0.225 12.769 -3.703 1.00 98.19 209 GLU A N 1
ATOM 1753 C CA . GLU A 1 209 ? 0.896 13.664 -4.029 1.00 98.19 209 GLU A CA 1
ATOM 1754 C C . GLU A 1 209 ? 2.204 12.854 -4.094 1.00 98.19 209 GLU A C 1
ATOM 1756 O O . GLU A 1 209 ? 2.861 12.796 -5.133 1.00 98.19 209 GLU A O 1
ATOM 1761 N N . TYR A 1 210 ? 2.535 12.111 -3.032 1.00 98.69 210 TYR A N 1
ATOM 1762 C CA . TYR A 1 210 ? 3.773 11.329 -2.949 1.00 98.69 210 TYR A CA 1
ATOM 1763 C C . TYR A 1 210 ? 3.534 9.890 -2.478 1.00 98.69 210 TYR A C 1
ATOM 1765 O O . TYR A 1 210 ? 2.961 9.644 -1.413 1.00 98.69 210 TYR A O 1
ATOM 1773 N N . THR A 1 211 ? 4.046 8.901 -3.223 1.00 98.62 211 THR A N 1
ATOM 1774 C CA . THR A 1 211 ? 4.011 7.499 -2.772 1.00 98.62 211 THR A CA 1
ATOM 1775 C C . THR A 1 211 ? 5.257 6.675 -3.075 1.00 98.62 211 THR A C 1
ATOM 1777 O O . THR A 1 211 ? 5.749 6.637 -4.204 1.00 98.62 211 THR A O 1
ATOM 1780 N N . THR A 1 212 ? 5.743 5.946 -2.067 1.00 98.75 212 THR A N 1
ATOM 1781 C CA . THR A 1 212 ? 6.941 5.096 -2.170 1.00 98.75 212 THR A CA 1
ATOM 1782 C C . THR A 1 212 ? 6.679 3.694 -1.596 1.00 98.75 212 THR A C 1
ATOM 1784 O O . THR A 1 212 ? 7.155 3.367 -0.504 1.00 98.75 212 THR A O 1
ATOM 1787 N N . PRO A 1 213 ? 5.876 2.850 -2.266 1.00 98.69 213 PRO A N 1
ATOM 1788 C CA . PRO A 1 213 ? 5.573 1.523 -1.752 1.00 98.69 213 PRO A CA 1
ATOM 1789 C C . PRO A 1 213 ? 6.758 0.572 -1.946 1.00 98.69 213 PRO A C 1
ATOM 1791 O O . PRO A 1 213 ? 7.434 0.594 -2.978 1.00 98.69 213 PRO A O 1
ATOM 1794 N N . VAL A 1 214 ? 7.005 -0.282 -0.955 1.00 98.81 214 VAL A N 1
ATOM 1795 C CA . VAL A 1 214 ? 8.158 -1.190 -0.934 1.00 98.81 214 VAL A CA 1
ATOM 1796 C C . VAL A 1 214 ? 7.695 -2.636 -0.784 1.00 98.81 214 VAL A C 1
ATOM 1798 O O . VAL A 1 214 ? 6.948 -2.968 0.133 1.00 98.81 214 VAL A O 1
ATOM 1801 N N . TYR A 1 215 ? 8.163 -3.509 -1.673 1.00 98.81 215 TYR A N 1
ATOM 1802 C CA . TYR A 1 215 ? 7.757 -4.910 -1.756 1.00 98.81 215 TYR A CA 1
ATOM 1803 C C . TYR A 1 215 ? 8.961 -5.838 -1.582 1.00 98.81 215 TYR A C 1
ATOM 1805 O O . TYR A 1 215 ? 9.899 -5.781 -2.375 1.00 98.81 215 TYR A O 1
ATOM 1813 N N . TYR A 1 216 ? 8.905 -6.736 -0.601 1.00 98.44 216 TYR A N 1
ATOM 1814 C CA . TYR A 1 216 ? 9.919 -7.753 -0.334 1.00 98.44 216 TYR A CA 1
ATOM 1815 C C . TYR A 1 216 ? 9.315 -9.154 -0.385 1.00 98.44 216 TYR A C 1
ATOM 1817 O O . TYR A 1 216 ? 8.369 -9.455 0.342 1.00 98.44 216 TYR A O 1
ATOM 1825 N N . HIS A 1 217 ? 9.920 -10.039 -1.180 1.00 98.50 217 HIS A N 1
ATOM 1826 C CA . HIS A 1 217 ? 9.560 -11.459 -1.235 1.00 98.50 217 HIS A CA 1
ATOM 1827 C C . HIS A 1 217 ? 8.074 -11.684 -1.545 1.00 98.50 217 HIS A C 1
ATOM 1829 O O . HIS A 1 217 ? 7.328 -12.217 -0.724 1.00 98.50 217 HIS A O 1
ATOM 1835 N N . ILE A 1 218 ? 7.648 -11.279 -2.743 1.00 98.19 218 ILE A N 1
ATOM 1836 C CA . ILE A 1 218 ? 6.254 -11.402 -3.186 1.00 98.19 218 ILE A CA 1
ATOM 1837 C C . ILE A 1 218 ? 6.147 -12.399 -4.338 1.00 98.19 218 ILE A C 1
ATOM 1839 O O . ILE A 1 218 ? 6.950 -12.375 -5.276 1.00 98.19 218 ILE A O 1
ATOM 1843 N N . LYS A 1 219 ? 5.135 -13.270 -4.323 1.00 98.44 219 LYS A N 1
ATOM 1844 C CA . LYS A 1 219 ? 4.912 -14.199 -5.443 1.00 98.44 219 LYS A CA 1
ATOM 1845 C C . LYS A 1 219 ? 4.231 -13.479 -6.617 1.00 98.44 219 LYS A C 1
ATOM 1847 O O . LYS A 1 219 ? 4.737 -13.553 -7.737 1.00 98.44 219 LYS A O 1
ATOM 1852 N N . TYR A 1 220 ? 3.157 -12.731 -6.367 1.00 98.75 220 TYR A N 1
ATOM 1853 C CA . TYR A 1 220 ? 2.439 -11.956 -7.385 1.00 98.75 220 TYR A CA 1
ATOM 1854 C C . TYR A 1 220 ? 2.058 -10.561 -6.873 1.00 98.75 220 TYR A C 1
ATOM 1856 O O . TYR A 1 220 ? 1.461 -10.434 -5.806 1.00 98.75 220 TYR A O 1
ATOM 1864 N N . THR A 1 221 ? 2.361 -9.509 -7.639 1.00 98.69 221 THR A N 1
ATOM 1865 C CA . THR A 1 221 ? 1.935 -8.138 -7.304 1.00 98.69 221 THR A CA 1
ATOM 1866 C C . THR A 1 221 ? 1.482 -7.335 -8.521 1.00 98.69 221 THR A C 1
ATOM 1868 O O . THR A 1 221 ? 2.144 -7.340 -9.558 1.00 98.69 221 THR A O 1
ATOM 1871 N N . THR A 1 222 ? 0.354 -6.632 -8.414 1.00 98.81 222 THR A N 1
ATOM 1872 C CA . THR A 1 222 ? -0.156 -5.749 -9.482 1.00 98.81 222 THR A CA 1
ATOM 1873 C C . THR A 1 222 ? -0.641 -4.414 -8.907 1.00 98.81 222 THR A C 1
ATOM 1875 O O . THR A 1 222 ? -1.846 -4.213 -8.736 1.00 98.81 222 THR A O 1
ATOM 1878 N N . PRO A 1 223 ? 0.278 -3.503 -8.549 1.00 98.75 223 PRO A N 1
ATOM 1879 C CA . PRO A 1 223 ? -0.092 -2.200 -8.019 1.00 98.75 223 PRO A CA 1
ATOM 1880 C C . PRO A 1 223 ? -0.621 -1.282 -9.123 1.00 98.75 223 PRO A C 1
ATOM 1882 O O . PRO A 1 223 ? -0.077 -1.256 -10.230 1.00 98.75 223 PRO A O 1
ATOM 1885 N N . VAL A 1 224 ? -1.668 -0.517 -8.816 1.00 98.88 224 VAL A N 1
ATOM 1886 C CA . VAL A 1 224 ? -2.350 0.364 -9.774 1.00 98.88 224 VAL A CA 1
ATOM 1887 C C . VAL A 1 224 ? -2.337 1.803 -9.269 1.00 98.88 224 VAL A C 1
ATOM 1889 O O . VAL A 1 224 ? -2.825 2.085 -8.179 1.00 98.88 224 VAL A O 1
ATOM 1892 N N . TYR A 1 225 ? -1.816 2.715 -10.086 1.00 98.81 225 TYR A N 1
ATOM 1893 C CA . TYR A 1 225 ? -1.639 4.132 -9.777 1.00 98.81 225 TYR A CA 1
ATOM 1894 C C . TYR A 1 225 ? -2.447 4.984 -10.756 1.00 98.81 225 TYR A C 1
ATOM 1896 O O . TYR A 1 225 ? -2.205 4.930 -11.964 1.00 98.81 225 TYR A O 1
ATOM 1904 N N . TYR A 1 226 ? -3.404 5.767 -10.252 1.00 98.62 226 TYR A N 1
ATOM 1905 C CA . TYR A 1 226 ? -4.284 6.577 -11.099 1.00 98.62 226 TYR A CA 1
ATOM 1906 C C . TYR A 1 226 ? -3.768 7.991 -11.338 1.00 98.62 226 TYR A C 1
ATOM 1908 O O . TYR A 1 226 ? -3.285 8.266 -12.425 1.00 98.62 226 TYR A O 1
ATOM 1916 N N . HIS A 1 227 ? -3.891 8.872 -10.348 1.00 98.56 227 HIS A N 1
ATOM 1917 C CA . HIS A 1 227 ? -3.473 10.273 -10.421 1.00 98.56 227 HIS A CA 1
ATOM 1918 C C . HIS A 1 227 ? -2.434 10.509 -9.336 1.00 98.56 227 HIS A C 1
ATOM 1920 O O . HIS A 1 227 ? -2.813 10.577 -8.167 1.00 98.56 227 HIS A O 1
ATOM 1926 N N . ILE A 1 228 ? -1.156 10.556 -9.715 1.00 98.38 228 ILE A N 1
ATOM 1927 C CA . ILE A 1 228 ? -0.044 10.693 -8.771 1.00 98.38 228 ILE A CA 1
ATOM 1928 C C . ILE A 1 228 ? 0.923 11.777 -9.246 1.00 98.38 228 ILE A C 1
ATOM 1930 O O . ILE A 1 228 ? 1.323 11.751 -10.408 1.00 98.38 228 ILE A O 1
ATOM 1934 N N . GLU A 1 229 ? 1.351 12.680 -8.366 1.00 98.31 229 GLU A N 1
ATOM 1935 C CA . GLU A 1 229 ? 2.412 13.635 -8.722 1.00 98.31 229 GLU A CA 1
ATOM 1936 C C . GLU A 1 229 ? 3.772 12.915 -8.752 1.00 98.31 229 GLU A C 1
ATOM 1938 O O . GLU A 1 229 ? 4.430 12.850 -9.790 1.00 98.31 229 GLU A O 1
ATOM 1943 N N . TYR A 1 230 ? 4.155 12.251 -7.655 1.00 98.75 230 TYR A N 1
ATOM 1944 C CA . TYR A 1 230 ? 5.447 11.568 -7.532 1.00 98.75 230 TYR A CA 1
ATOM 1945 C C . TYR A 1 230 ? 5.310 10.137 -7.000 1.00 98.75 230 TYR A C 1
ATOM 1947 O O . TYR A 1 230 ? 4.751 9.897 -5.927 1.00 98.75 230 TYR A O 1
ATOM 1955 N N . THR A 1 231 ? 5.892 9.156 -7.704 1.00 98.69 231 THR A N 1
ATOM 1956 C CA . THR A 1 231 ? 5.944 7.771 -7.202 1.00 98.69 231 THR A CA 1
ATOM 1957 C C . THR A 1 231 ? 7.247 7.019 -7.460 1.00 98.69 231 THR A C 1
ATOM 1959 O O . THR A 1 231 ? 7.749 6.964 -8.584 1.00 98.69 231 THR A O 1
ATOM 1962 N N . THR A 1 232 ? 7.773 6.372 -6.416 1.00 98.75 232 THR A N 1
ATOM 1963 C CA . THR A 1 232 ? 9.037 5.615 -6.456 1.00 98.75 232 THR A CA 1
ATOM 1964 C C . THR A 1 232 ? 8.882 4.213 -5.842 1.00 98.75 232 THR A C 1
ATOM 1966 O O . THR A 1 232 ? 9.392 3.922 -4.759 1.00 98.75 232 THR A O 1
ATOM 1969 N N . PRO A 1 233 ? 8.140 3.300 -6.493 1.00 98.75 233 PRO A N 1
ATOM 1970 C CA . PRO A 1 233 ? 7.910 1.977 -5.935 1.00 98.75 233 PRO A CA 1
ATOM 1971 C C . PRO A 1 233 ? 9.148 1.087 -6.084 1.00 98.75 233 PRO A C 1
ATOM 1973 O O . PRO A 1 233 ? 9.806 1.079 -7.128 1.00 98.75 233 PRO A O 1
ATOM 1976 N N . VAL A 1 234 ? 9.452 0.309 -5.046 1.00 98.88 234 VAL A N 1
ATOM 1977 C CA . VAL A 1 234 ? 10.660 -0.522 -4.981 1.00 98.88 234 VAL A CA 1
ATOM 1978 C C . VAL A 1 234 ? 10.293 -1.989 -4.786 1.00 98.88 234 VAL A C 1
ATOM 1980 O O . VAL A 1 234 ? 9.557 -2.341 -3.867 1.00 98.88 234 VAL A O 1
ATOM 1983 N N . TYR A 1 235 ? 10.829 -2.859 -5.639 1.00 98.88 235 TYR A N 1
ATOM 1984 C CA . TYR A 1 235 ? 10.510 -4.284 -5.684 1.00 98.88 235 TYR A CA 1
ATOM 1985 C C . TYR A 1 235 ? 11.762 -5.136 -5.471 1.00 98.88 235 TYR A C 1
ATOM 1987 O O . TYR A 1 235 ? 12.702 -5.054 -6.260 1.00 98.88 235 TYR A O 1
ATOM 1995 N N . TYR A 1 236 ? 11.745 -6.008 -4.465 1.00 98.62 236 TYR A N 1
ATOM 1996 C CA . TYR A 1 236 ? 12.813 -6.956 -4.155 1.00 98.62 236 TYR A CA 1
ATOM 1997 C C . TYR A 1 236 ? 12.294 -8.392 -4.168 1.00 98.62 236 TYR A C 1
ATOM 1999 O O . TYR A 1 236 ? 11.359 -8.729 -3.440 1.00 98.62 236 TYR A O 1
ATOM 2007 N N . HIS A 1 237 ? 12.958 -9.263 -4.931 1.00 98.62 237 HIS A N 1
ATOM 2008 C CA . HIS A 1 237 ? 12.687 -10.704 -4.946 1.00 98.62 237 HIS A CA 1
ATOM 2009 C C . HIS A 1 237 ? 11.219 -11.027 -5.250 1.00 98.62 237 HIS A C 1
ATOM 2011 O O . HIS A 1 237 ? 10.499 -11.579 -4.417 1.00 98.62 237 HIS A O 1
ATOM 2017 N N . ILE A 1 238 ? 10.774 -10.681 -6.458 1.00 98.44 238 ILE A N 1
ATOM 2018 C CA . ILE A 1 238 ? 9.392 -10.897 -6.898 1.00 98.44 238 ILE A CA 1
ATOM 2019 C C . ILE A 1 238 ? 9.349 -11.949 -8.002 1.00 98.44 238 ILE A C 1
ATOM 2021 O O . ILE A 1 238 ? 10.163 -11.921 -8.928 1.00 98.44 238 ILE A O 1
ATOM 2025 N N . LYS A 1 239 ? 8.380 -12.865 -7.959 1.00 98.50 239 LYS A N 1
ATOM 2026 C CA . LYS A 1 239 ? 8.217 -13.830 -9.056 1.00 98.50 239 LYS A CA 1
ATOM 2027 C C . LYS A 1 239 ? 7.523 -13.191 -10.265 1.00 98.50 239 LYS A C 1
ATOM 2029 O O . LYS A 1 239 ? 8.065 -13.235 -11.367 1.00 98.50 239 LYS A O 1
ATOM 2034 N N . TYR A 1 240 ? 6.377 -12.544 -10.057 1.00 98.81 240 TYR A N 1
ATOM 2035 C CA . TYR A 1 240 ? 5.630 -11.844 -11.107 1.00 98.81 240 TYR A CA 1
ATOM 2036 C C . TYR A 1 240 ? 5.153 -10.468 -10.632 1.00 98.81 240 TYR A C 1
ATOM 2038 O O . TYR A 1 240 ? 4.549 -10.360 -9.563 1.00 98.81 240 TYR A O 1
ATOM 2046 N N . THR A 1 241 ? 5.382 -9.423 -11.431 1.00 98.75 241 THR A N 1
ATOM 2047 C CA . THR A 1 241 ? 4.859 -8.075 -11.153 1.00 98.75 241 THR A CA 1
ATOM 2048 C C . THR A 1 241 ? 4.345 -7.364 -12.403 1.00 98.75 241 THR A C 1
ATOM 2050 O O . THR A 1 241 ? 4.986 -7.383 -13.454 1.00 98.75 241 THR A O 1
ATOM 2053 N N . THR A 1 242 ? 3.195 -6.703 -12.286 1.00 98.81 242 THR A N 1
ATOM 2054 C CA . THR A 1 242 ? 2.584 -5.908 -13.366 1.00 98.81 242 THR A CA 1
ATOM 2055 C C . THR A 1 242 ? 2.056 -4.584 -12.799 1.00 98.81 242 THR A C 1
ATOM 2057 O O . THR A 1 242 ? 0.858 -4.455 -12.546 1.00 98.81 242 THR A O 1
ATOM 2060 N N . PRO A 1 243 ? 2.934 -3.597 -12.544 1.00 98.75 243 PRO A N 1
ATOM 2061 C CA . PRO A 1 243 ? 2.526 -2.254 -12.133 1.00 98.75 243 PRO A CA 1
ATOM 2062 C C . PRO A 1 243 ? 1.812 -1.518 -13.268 1.00 98.75 243 PRO A C 1
ATOM 2064 O O . PRO A 1 243 ? 2.258 -1.586 -14.415 1.00 98.75 243 PRO A O 1
ATOM 2067 N N . VAL A 1 244 ? 0.748 -0.780 -12.960 1.00 98.88 244 VAL A N 1
ATOM 2068 C CA . VAL A 1 244 ? -0.001 0.012 -13.947 1.00 98.88 244 VAL A CA 1
ATOM 2069 C C . VAL A 1 244 ? -0.074 1.468 -13.503 1.00 98.88 244 VAL A C 1
ATOM 2071 O O . VAL A 1 244 ? -0.561 1.756 -12.415 1.00 98.88 244 VAL A O 1
ATOM 2074 N N . TYR A 1 245 ? 0.374 2.378 -14.362 1.00 98.81 245 TYR A N 1
ATOM 2075 C CA . TYR A 1 245 ? 0.456 3.816 -14.120 1.00 98.81 245 TYR A CA 1
ATOM 2076 C C . TYR A 1 245 ? -0.398 4.568 -15.145 1.00 98.81 245 TYR A C 1
ATOM 2078 O O . TYR A 1 245 ? -0.104 4.518 -16.341 1.00 98.81 245 TYR A O 1
ATOM 2086 N N . TYR A 1 246 ? -1.450 5.259 -14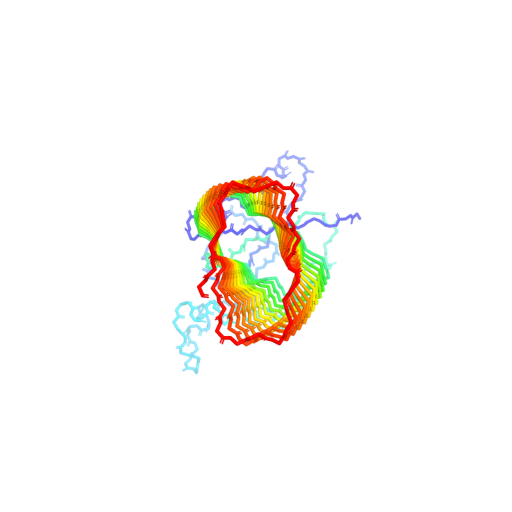.701 1.00 98.62 246 TYR A N 1
ATOM 2087 C CA . TYR A 1 246 ? -2.356 5.988 -15.594 1.00 98.62 246 TYR A CA 1
ATOM 2088 C C . TYR A 1 246 ? -1.903 7.424 -15.865 1.00 98.62 246 TYR A C 1
ATOM 2090 O O . TYR A 1 246 ? -1.428 7.694 -16.960 1.00 98.62 246 TYR A O 1
ATOM 2098 N N . HIS A 1 247 ? -2.041 8.325 -14.894 1.00 98.56 247 HIS A N 1
ATOM 2099 C CA . HIS A 1 247 ? -1.701 9.745 -14.987 1.00 98.56 247 HIS A CA 1
ATOM 2100 C C . HIS A 1 247 ? -0.681 10.095 -13.907 1.00 98.56 247 HIS A C 1
ATOM 2102 O O . HIS A 1 247 ? -1.043 10.291 -12.746 1.00 98.56 247 HIS A O 1
ATOM 2108 N N . ILE A 1 248 ? 0.591 10.147 -14.295 1.00 98.44 248 ILE A N 1
ATOM 2109 C CA . ILE A 1 248 ? 1.702 10.377 -13.369 1.00 98.44 248 ILE A CA 1
ATOM 2110 C C . ILE A 1 248 ? 2.560 11.542 -13.851 1.00 98.44 248 ILE A C 1
ATOM 2112 O O . ILE A 1 248 ? 2.949 11.552 -15.015 1.00 98.44 248 ILE A O 1
ATOM 2116 N N . GLU A 1 249 ? 2.920 12.488 -12.989 1.00 98.12 249 GLU A N 1
ATOM 2117 C CA . GLU A 1 249 ? 3.899 13.512 -13.386 1.00 98.12 249 GLU A CA 1
ATOM 2118 C C . GLU A 1 249 ? 5.310 12.900 -13.415 1.00 98.12 249 GLU A C 1
ATOM 2120 O O . GLU A 1 249 ? 5.960 12.855 -14.463 1.00 98.12 249 GLU A O 1
ATOM 2125 N N . TYR A 1 250 ? 5.746 12.303 -12.300 1.00 98.75 250 TYR A N 1
ATOM 2126 C CA . TYR A 1 250 ? 7.081 11.719 -12.155 1.00 98.75 250 TYR A CA 1
ATOM 2127 C C . TYR A 1 250 ? 7.045 10.312 -11.550 1.00 98.75 250 TYR A C 1
ATOM 2129 O O . TYR A 1 250 ? 6.491 10.083 -10.472 1.00 98.75 250 TYR A O 1
ATOM 2137 N N . THR A 1 251 ? 7.711 9.349 -12.197 1.00 98.69 251 THR A N 1
ATOM 2138 C CA . THR A 1 251 ? 7.874 8.004 -11.622 1.00 98.69 251 THR A CA 1
ATOM 2139 C C . THR A 1 251 ? 9.248 7.377 -11.824 1.00 98.69 251 THR A C 1
ATOM 2141 O O . THR A 1 251 ? 9.814 7.395 -12.917 1.00 98.69 251 THR A O 1
ATOM 2144 N N . THR A 1 252 ? 9.786 6.771 -10.763 1.00 98.81 252 THR A N 1
ATOM 2145 C CA . THR A 1 252 ? 11.093 6.094 -10.782 1.00 98.81 252 THR A CA 1
ATOM 2146 C C . THR A 1 252 ? 11.026 4.715 -10.107 1.00 98.81 252 THR A C 1
ATOM 2148 O O . THR A 1 252 ? 11.545 4.509 -9.010 1.00 98.81 252 THR A O 1
ATOM 2151 N N . PRO A 1 253 ? 10.358 3.727 -10.728 1.00 98.75 253 PRO A N 1
ATOM 2152 C CA . PRO A 1 253 ? 10.224 2.409 -10.127 1.00 98.75 253 PRO A CA 1
ATOM 2153 C C . PRO A 1 253 ? 11.531 1.617 -10.228 1.00 98.75 253 PRO A C 1
ATOM 2155 O O . PRO A 1 253 ? 12.215 1.642 -11.255 1.00 98.75 253 PRO A O 1
ATOM 2158 N N . VAL A 1 254 ? 11.869 0.885 -9.168 1.00 98.88 254 VAL A N 1
ATOM 2159 C CA . VAL A 1 254 ? 13.130 0.138 -9.067 1.00 98.88 254 VAL A CA 1
ATOM 2160 C C . VAL A 1 254 ? 12.857 -1.340 -8.813 1.00 98.88 254 VAL A C 1
ATOM 2162 O O . VAL A 1 254 ? 12.154 -1.701 -7.872 1.00 98.88 254 VAL A O 1
ATOM 2165 N N . TYR A 1 255 ? 13.440 -2.207 -9.637 1.00 98.81 255 TYR A N 1
ATOM 2166 C CA . TYR A 1 255 ? 13.217 -3.651 -9.615 1.00 98.81 255 TYR A CA 1
ATOM 2167 C C . TYR A 1 255 ? 14.523 -4.408 -9.373 1.00 98.81 255 TYR A C 1
ATOM 2169 O O . TYR A 1 255 ? 15.463 -4.281 -10.156 1.00 98.81 255 TYR A O 1
ATOM 2177 N N . TYR A 1 256 ? 14.553 -5.253 -8.345 1.00 98.62 256 TYR A N 1
ATOM 2178 C CA . TYR A 1 256 ? 15.678 -6.119 -7.998 1.00 98.62 256 TYR A CA 1
ATOM 2179 C C . TYR A 1 256 ? 15.250 -7.584 -7.969 1.00 98.62 256 TYR A C 1
ATOM 2181 O O . TYR A 1 256 ? 14.343 -7.959 -7.224 1.00 98.62 256 TYR A O 1
ATOM 2189 N N . HIS A 1 257 ? 15.962 -8.431 -8.717 1.00 98.69 257 HIS A N 1
ATOM 2190 C CA . HIS A 1 257 ? 15.787 -9.886 -8.694 1.00 98.69 257 HIS A CA 1
ATOM 2191 C C . HIS A 1 257 ? 14.341 -10.315 -8.985 1.00 98.69 257 HIS A C 1
ATOM 2193 O O . HIS A 1 257 ? 13.649 -10.848 -8.116 1.00 98.69 257 HIS A O 1
ATOM 2199 N N . ILE A 1 258 ? 13.886 -10.081 -10.217 1.00 98.38 258 ILE A N 1
ATOM 2200 C CA . ILE A 1 258 ? 12.517 -10.395 -10.645 1.00 98.38 258 ILE A CA 1
ATOM 2201 C C . ILE A 1 258 ? 12.525 -11.487 -11.716 1.00 98.38 258 ILE A C 1
ATOM 2203 O O . ILE A 1 258 ? 13.326 -11.438 -12.654 1.00 98.38 258 ILE A O 1
ATOM 2207 N N . GLU A 1 259 ? 11.617 -12.463 -11.623 1.00 98.25 259 GLU A N 1
ATOM 2208 C CA . GLU A 1 259 ? 11.488 -13.466 -12.687 1.00 98.25 259 GLU A CA 1
ATOM 2209 C C . GLU A 1 259 ? 10.762 -12.884 -13.913 1.00 98.25 259 GLU A C 1
ATOM 2211 O O . GLU A 1 259 ? 11.298 -12.928 -15.020 1.00 98.25 259 GLU A O 1
ATOM 2216 N N . TYR A 1 260 ? 9.592 -12.270 -13.722 1.00 98.75 260 TYR A N 1
ATOM 2217 C CA . TYR A 1 260 ? 8.825 -11.631 -14.796 1.00 98.75 260 TYR A CA 1
ATOM 2218 C C . TYR A 1 260 ? 8.254 -10.281 -14.351 1.00 98.75 260 TYR A C 1
ATOM 2220 O O . TYR A 1 260 ? 7.614 -10.188 -13.303 1.00 98.75 260 TYR A O 1
ATOM 2228 N N . THR A 1 261 ? 8.445 -9.238 -15.161 1.00 98.75 261 THR A N 1
ATOM 2229 C CA . THR A 1 261 ? 7.859 -7.910 -14.917 1.00 98.75 261 THR A CA 1
ATOM 2230 C C . THR A 1 261 ? 7.310 -7.271 -16.188 1.00 98.75 261 THR A C 1
ATOM 2232 O O . THR A 1 261 ? 7.936 -7.328 -17.245 1.00 98.75 261 THR A O 1
ATOM 2235 N N . THR A 1 262 ? 6.131 -6.660 -16.101 1.00 98.75 262 THR A N 1
ATOM 2236 C CA . THR A 1 262 ? 5.458 -6.023 -17.246 1.00 98.75 262 THR A CA 1
ATOM 2237 C C . THR A 1 262 ? 4.814 -4.690 -16.849 1.00 98.75 262 THR A C 1
ATOM 2239 O O . THR A 1 262 ? 3.587 -4.601 -16.805 1.00 98.75 262 THR A O 1
ATOM 2242 N N . PRO A 1 263 ? 5.590 -3.649 -16.502 1.00 98.69 263 PRO A N 1
ATOM 2243 C CA . PRO A 1 263 ? 5.003 -2.383 -16.089 1.00 98.69 263 PRO A CA 1
ATOM 2244 C C . PRO A 1 263 ? 4.398 -1.638 -17.280 1.00 98.69 263 PRO A C 1
ATOM 2246 O O . PRO A 1 263 ? 4.971 -1.618 -18.371 1.00 98.69 263 PRO A O 1
ATOM 2249 N N . VAL A 1 264 ? 3.238 -1.024 -17.063 1.00 98.88 264 VAL A N 1
ATOM 2250 C CA . VAL A 1 264 ? 2.471 -0.305 -18.085 1.00 98.88 264 VAL A CA 1
ATOM 2251 C C . VAL A 1 264 ? 2.308 1.149 -17.665 1.00 98.88 264 VAL A C 1
ATOM 2253 O O . VAL A 1 264 ? 1.786 1.417 -16.588 1.00 98.88 264 VAL A O 1
ATOM 2256 N N . TYR A 1 265 ? 2.716 2.077 -18.524 1.00 98.75 265 TYR A N 1
ATOM 2257 C CA . TYR A 1 265 ? 2.639 3.524 -18.315 1.00 98.75 265 TYR A CA 1
ATOM 2258 C C . TYR A 1 265 ? 1.764 4.138 -19.406 1.00 98.75 265 TYR A C 1
ATOM 2260 O O . TYR A 1 265 ? 2.020 3.889 -20.584 1.00 98.75 265 TYR A O 1
ATOM 2268 N N . TYR A 1 266 ? 0.738 4.909 -19.042 1.00 98.31 266 TYR A N 1
ATOM 2269 C CA . TYR A 1 266 ? -0.229 5.457 -20.003 1.00 98.31 266 TYR A CA 1
ATOM 2270 C C . TYR A 1 266 ? -0.053 6.932 -20.346 1.00 98.31 266 TYR A C 1
ATOM 2272 O O . TYR A 1 266 ? -0.080 7.282 -21.518 1.00 98.31 266 TYR A O 1
ATOM 2280 N N . HIS A 1 267 ? 0.002 7.805 -19.348 1.00 98.31 267 HIS A N 1
ATOM 2281 C CA . HIS A 1 267 ? 0.182 9.239 -19.509 1.00 98.31 267 HIS A CA 1
ATOM 2282 C C . HIS A 1 267 ? 1.153 9.690 -18.430 1.00 98.31 267 HIS A C 1
ATOM 2284 O O . HIS A 1 267 ? 0.816 9.744 -17.244 1.00 98.31 267 HIS A O 1
ATOM 2290 N N . THR A 1 268 ? 2.397 9.922 -18.833 1.00 97.62 268 THR A N 1
ATOM 2291 C CA . THR A 1 268 ? 3.470 10.222 -17.887 1.00 97.62 268 THR A CA 1
ATOM 2292 C C . THR A 1 268 ? 4.368 11.320 -18.419 1.00 97.62 268 THR A C 1
ATOM 2294 O O . THR A 1 268 ? 4.830 11.230 -19.554 1.00 97.62 268 THR A O 1
ATOM 2297 N N . GLU A 1 269 ? 4.651 12.352 -17.626 1.00 97.50 269 GLU A N 1
ATOM 2298 C CA . GLU A 1 269 ? 5.591 13.384 -18.075 1.00 97.50 269 GLU A CA 1
ATOM 2299 C C . GLU A 1 269 ? 7.022 12.832 -18.063 1.00 97.50 269 GLU A C 1
ATOM 2301 O O . GLU A 1 269 ? 7.700 12.816 -19.095 1.00 97.50 269 GLU A O 1
ATOM 2306 N N . TYR A 1 270 ? 7.452 12.273 -16.927 1.00 98.50 270 TYR A N 1
ATOM 2307 C CA . TYR A 1 270 ? 8.805 11.751 -16.743 1.00 98.50 270 TYR A CA 1
ATOM 2308 C C . TYR A 1 270 ? 8.805 10.369 -16.088 1.00 98.50 270 TYR A C 1
ATOM 2310 O O . TYR A 1 270 ? 8.244 10.162 -15.011 1.00 98.50 270 TYR A O 1
ATOM 2318 N N . THR A 1 271 ? 9.500 9.409 -16.703 1.00 98.50 271 THR A N 1
ATOM 2319 C CA . THR A 1 271 ? 9.702 8.084 -16.099 1.00 98.50 271 THR A CA 1
ATOM 2320 C C . THR A 1 271 ? 11.123 7.551 -16.264 1.00 98.50 271 THR A C 1
ATOM 2322 O O . THR A 1 271 ? 11.689 7.552 -17.360 1.00 98.50 271 THR A O 1
ATOM 2325 N N . THR A 1 272 ? 11.712 7.054 -15.176 1.00 98.69 272 THR A N 1
ATOM 2326 C CA . THR A 1 272 ? 13.048 6.434 -15.190 1.00 98.69 272 THR A CA 1
ATOM 2327 C C . THR A 1 272 ? 13.042 5.099 -14.439 1.00 98.69 272 THR A C 1
ATOM 2329 O O . THR A 1 272 ? 13.503 5.024 -13.297 1.00 98.69 272 THR A O 1
ATOM 2332 N N . PRO A 1 273 ? 12.490 4.030 -15.038 1.00 98.62 273 PRO A N 1
ATOM 2333 C CA . PRO A 1 273 ? 12.448 2.729 -14.393 1.00 98.62 273 PRO A CA 1
ATOM 2334 C C . PRO A 1 273 ? 13.825 2.059 -14.432 1.00 98.62 273 PRO A C 1
ATOM 2336 O O . PRO A 1 273 ? 14.510 2.078 -15.458 1.00 98.62 273 PRO A O 1
ATOM 2339 N N . VAL A 1 274 ? 14.223 1.437 -13.324 1.00 98.81 274 VAL A N 1
ATOM 2340 C CA . VAL A 1 274 ? 15.541 0.808 -13.173 1.00 98.81 274 VAL A CA 1
ATOM 2341 C C . VAL A 1 274 ? 15.386 -0.676 -12.860 1.00 98.81 274 VAL A C 1
ATOM 2343 O O . VAL A 1 274 ? 14.707 -1.053 -11.908 1.00 98.81 274 VAL A O 1
ATOM 2346 N N . TYR A 1 275 ? 16.040 -1.525 -13.647 1.00 98.75 275 TYR A N 1
ATOM 2347 C CA . TYR A 1 275 ? 15.913 -2.978 -13.584 1.00 98.75 275 TYR A CA 1
ATOM 2348 C C . TYR A 1 275 ? 17.263 -3.636 -13.296 1.00 98.75 275 TYR A C 1
ATOM 2350 O O . TYR A 1 275 ? 18.200 -3.479 -14.075 1.00 98.75 275 TYR A O 1
ATOM 2358 N N . TYR A 1 276 ? 17.339 -4.433 -12.231 1.00 98.44 276 TYR A N 1
ATOM 2359 C CA . TYR A 1 276 ? 18.511 -5.219 -11.852 1.00 98.44 276 TYR A CA 1
ATOM 2360 C C . TYR A 1 276 ? 18.173 -6.706 -11.781 1.00 98.44 276 TYR A C 1
ATOM 2362 O O . TYR A 1 276 ? 17.285 -7.113 -11.029 1.00 98.44 276 TYR A O 1
ATOM 2370 N N . HIS A 1 277 ? 18.938 -7.529 -12.502 1.00 98.50 277 HIS A N 1
ATOM 2371 C CA . HIS A 1 277 ? 18.842 -8.991 -12.447 1.00 98.50 277 HIS A CA 1
ATOM 2372 C C . HIS A 1 277 ? 17.423 -9.500 -12.732 1.00 98.50 277 HIS A C 1
ATOM 2374 O O . HIS A 1 277 ? 16.762 -10.075 -11.865 1.00 98.50 277 HIS A O 1
ATOM 2380 N N . ILE A 1 278 ? 16.952 -9.283 -13.960 1.00 98.12 278 ILE A N 1
ATOM 2381 C CA . ILE A 1 278 ? 15.607 -9.683 -14.390 1.00 98.12 278 ILE A CA 1
ATOM 2382 C C . ILE A 1 278 ? 15.696 -10.781 -15.444 1.00 98.12 278 ILE A C 1
ATOM 2384 O O . ILE A 1 278 ? 16.471 -10.684 -16.398 1.00 98.12 278 ILE A O 1
ATOM 2388 N N . LYS A 1 279 ? 14.872 -11.823 -15.319 1.00 97.94 279 LYS A N 1
ATOM 2389 C CA . LYS A 1 279 ? 14.821 -12.883 -16.336 1.00 97.94 279 LYS A CA 1
ATOM 2390 C C . LYS A 1 279 ? 14.009 -12.428 -17.555 1.00 97.94 279 LYS A C 1
ATOM 2392 O O . LYS A 1 279 ? 14.502 -12.527 -18.673 1.00 97.94 279 LYS A O 1
ATOM 2397 N N . TYR A 1 280 ? 12.817 -11.869 -17.361 1.00 98.62 280 TYR A N 1
ATOM 2398 C CA . TYR A 1 280 ? 11.998 -11.340 -18.456 1.00 98.62 280 TYR A CA 1
ATOM 2399 C C . TYR A 1 280 ? 11.344 -10.010 -18.081 1.00 98.62 280 TYR A C 1
ATOM 2401 O O . TYR A 1 280 ? 10.710 -9.903 -17.031 1.00 98.62 280 TYR A O 1
ATOM 2409 N N . THR A 1 281 ? 11.462 -9.006 -18.950 1.00 98.50 281 THR A N 1
ATOM 2410 C CA . THR A 1 281 ? 10.772 -7.720 -18.781 1.00 98.50 281 THR A CA 1
ATOM 2411 C C . THR A 1 281 ? 10.160 -7.215 -20.084 1.00 98.50 281 THR A C 1
ATOM 2413 O O . THR A 1 281 ? 10.809 -7.232 -21.128 1.00 98.50 281 THR A O 1
ATOM 2416 N N . THR A 1 282 ? 8.906 -6.766 -20.047 1.00 98.62 282 THR A N 1
ATOM 2417 C CA . THR A 1 282 ? 8.229 -6.180 -21.218 1.00 98.62 282 THR A CA 1
ATOM 2418 C C . THR A 1 282 ? 7.480 -4.912 -20.807 1.00 98.62 282 THR A C 1
ATOM 2420 O O . THR A 1 282 ? 6.259 -4.944 -20.622 1.00 98.62 282 THR A O 1
ATOM 2423 N N . PRO A 1 283 ? 8.190 -3.796 -20.576 1.00 98.50 283 PRO A N 1
ATOM 2424 C CA . PRO A 1 283 ? 7.540 -2.559 -20.183 1.00 98.50 283 PRO A CA 1
ATOM 2425 C C . PRO A 1 283 ? 6.836 -1.915 -21.382 1.00 98.50 283 PRO A C 1
ATOM 2427 O O . PRO A 1 283 ? 7.363 -1.910 -22.496 1.00 98.50 283 PRO A O 1
ATOM 2430 N N . VAL A 1 284 ? 5.651 -1.361 -21.151 1.00 98.69 284 VAL A N 1
ATOM 2431 C CA . VAL A 1 284 ? 4.824 -0.736 -22.188 1.00 98.69 284 VAL A CA 1
ATOM 2432 C C . VAL A 1 284 ? 4.591 0.724 -21.834 1.00 98.69 284 VAL A C 1
ATOM 2434 O O . VAL A 1 284 ? 4.112 1.028 -20.748 1.00 98.69 284 VAL A O 1
ATOM 2437 N N . TYR A 1 285 ? 4.911 1.618 -22.761 1.00 98.56 285 TYR A N 1
ATOM 2438 C CA . TYR A 1 285 ? 4.837 3.062 -22.582 1.00 98.56 285 TYR A CA 1
ATOM 2439 C C . TYR A 1 285 ? 3.899 3.661 -23.631 1.00 98.56 285 TYR A C 1
ATOM 2441 O O . TYR A 1 285 ? 4.147 3.520 -24.829 1.00 98.56 285 TYR A O 1
ATOM 2449 N N . TYR A 1 286 ? 2.855 4.352 -23.191 1.00 98.00 286 TYR A N 1
ATOM 2450 C CA . TYR A 1 286 ? 1.998 5.198 -24.016 1.00 98.00 286 TYR A CA 1
ATOM 2451 C C . TYR A 1 286 ? 2.181 6.654 -23.587 1.00 98.00 286 TYR A C 1
ATOM 2453 O O . TYR A 1 286 ? 2.415 6.914 -22.414 1.00 98.00 286 TYR A O 1
ATOM 2461 N N . HIS A 1 287 ? 2.103 7.585 -24.541 1.00 98.12 287 HIS A N 1
ATOM 2462 C CA . HIS A 1 287 ? 2.031 9.036 -24.316 1.00 98.12 287 HIS A CA 1
ATOM 2463 C C . HIS A 1 287 ? 2.956 9.556 -23.203 1.00 98.12 287 HIS A C 1
ATOM 2465 O O . HIS A 1 287 ? 2.491 10.034 -22.166 1.00 98.12 287 HIS A O 1
ATOM 2471 N N . ILE A 1 288 ? 4.269 9.479 -23.443 1.00 97.12 288 ILE A N 1
ATOM 2472 C CA . ILE A 1 288 ? 5.287 9.944 -22.491 1.00 97.12 288 ILE A CA 1
ATOM 2473 C C . ILE A 1 288 ? 6.109 11.081 -23.083 1.00 97.12 288 ILE A C 1
ATOM 2475 O O . ILE A 1 288 ? 6.559 11.001 -24.233 1.00 97.12 288 ILE A O 1
ATOM 2479 N N . GLU A 1 289 ? 6.359 12.127 -22.294 1.00 96.31 289 GLU A N 1
ATOM 2480 C CA . GLU A 1 289 ? 7.281 13.176 -22.724 1.00 96.31 289 GLU A CA 1
ATOM 2481 C C . GLU A 1 289 ? 8.739 12.702 -22.667 1.00 96.31 289 GLU A C 1
ATOM 2483 O O . GLU A 1 289 ? 9.437 12.750 -23.683 1.00 96.31 289 GLU A O 1
ATOM 2488 N N . TYR A 1 290 ? 9.194 12.191 -21.522 1.00 98.19 290 TYR A N 1
ATOM 2489 C CA . TYR A 1 290 ? 10.570 11.730 -21.331 1.00 98.19 290 TYR A CA 1
ATOM 2490 C C . TYR A 1 290 ? 10.632 10.375 -20.620 1.00 98.19 290 TYR A C 1
ATOM 2492 O O . TYR A 1 290 ? 10.087 10.194 -19.531 1.00 98.19 290 TYR A O 1
ATOM 2500 N N . THR A 1 291 ? 11.355 9.416 -21.206 1.00 98.12 291 THR A N 1
ATOM 2501 C CA . THR A 1 291 ? 11.620 8.122 -20.560 1.00 98.12 291 THR A CA 1
ATOM 2502 C C . THR A 1 291 ? 13.068 7.658 -20.688 1.00 98.12 291 THR A C 1
ATOM 2504 O O . THR A 1 291 ? 13.613 7.555 -21.789 1.00 98.12 291 THR A O 1
ATOM 2507 N N . THR A 1 292 ? 13.676 7.306 -19.555 1.00 98.44 292 THR A N 1
ATOM 2508 C CA . THR A 1 292 ? 15.062 6.812 -19.473 1.00 98.44 292 THR A CA 1
ATOM 2509 C C . THR A 1 292 ? 15.095 5.497 -18.692 1.00 98.44 292 THR A C 1
ATOM 2511 O O . THR A 1 292 ? 15.437 5.489 -17.508 1.00 98.44 292 THR A O 1
ATOM 2514 N N . PRO A 1 293 ? 14.686 4.371 -19.304 1.00 98.31 293 PRO A N 1
ATOM 2515 C CA . PRO A 1 293 ? 14.734 3.079 -18.641 1.00 98.31 293 PRO A CA 1
ATOM 2516 C C . PRO A 1 293 ? 16.167 2.537 -18.616 1.00 98.31 293 PRO A C 1
ATOM 2518 O O . PRO A 1 293 ? 16.867 2.559 -19.630 1.00 98.31 293 PRO A O 1
ATOM 2521 N N . VAL A 1 294 ? 16.590 2.015 -17.468 1.00 98.56 294 VAL A N 1
ATOM 2522 C CA . VAL A 1 294 ? 17.950 1.506 -17.256 1.00 98.56 294 VAL A CA 1
ATOM 2523 C C . VAL A 1 294 ? 17.903 0.024 -16.904 1.00 98.56 294 VAL A C 1
ATOM 2525 O O . VAL A 1 294 ? 17.206 -0.381 -15.976 1.00 98.56 294 VAL A O 1
ATOM 2528 N N . TYR A 1 295 ? 18.657 -0.790 -17.637 1.00 98.38 295 TYR A N 1
ATOM 2529 C CA . TYR A 1 295 ? 18.636 -2.246 -17.542 1.00 98.38 295 TYR A CA 1
ATOM 2530 C C . TYR A 1 295 ? 20.019 -2.799 -17.196 1.00 98.38 295 TYR A C 1
ATOM 2532 O O . TYR A 1 295 ? 20.974 -2.571 -17.936 1.00 98.38 295 TYR A O 1
ATOM 2540 N N . TYR A 1 296 ? 20.107 -3.586 -16.124 1.00 97.62 296 TYR A N 1
ATOM 2541 C CA . TYR A 1 296 ? 21.312 -4.288 -15.687 1.00 97.62 296 TYR A CA 1
ATOM 2542 C C . TYR A 1 296 ? 21.060 -5.790 -15.586 1.00 97.62 296 TYR A C 1
ATOM 2544 O O . TYR A 1 296 ? 20.189 -6.226 -14.830 1.00 97.62 296 TYR A O 1
ATOM 2552 N N . HIS A 1 297 ? 21.874 -6.587 -16.282 1.00 97.81 297 HIS A N 1
ATOM 2553 C CA . HIS A 1 297 ? 21.851 -8.051 -16.205 1.00 97.81 297 HIS A CA 1
ATOM 2554 C C . HIS A 1 297 ? 20.459 -8.626 -16.494 1.00 97.81 297 HIS A C 1
ATOM 2556 O O . HIS A 1 297 ? 19.801 -9.185 -15.612 1.00 97.81 297 HIS A O 1
ATOM 2562 N N . ILE A 1 298 ? 20.001 -8.464 -17.736 1.00 97.12 298 ILE A N 1
ATOM 2563 C CA . ILE A 1 298 ? 18.676 -8.920 -18.166 1.00 97.12 298 ILE A CA 1
ATOM 2564 C C . ILE A 1 298 ? 18.812 -10.046 -19.181 1.00 97.12 298 ILE A C 1
ATOM 2566 O O . ILE A 1 298 ? 19.548 -9.918 -20.160 1.00 97.12 298 ILE A O 1
ATOM 2570 N N . LYS A 1 299 ? 18.055 -11.129 -18.991 1.00 95.75 299 LYS A N 1
ATOM 2571 C CA . LYS A 1 299 ? 18.031 -12.215 -19.975 1.00 95.75 299 LYS A CA 1
ATOM 2572 C C . LYS A 1 299 ? 17.236 -11.811 -21.221 1.00 95.75 299 LYS A C 1
ATOM 2574 O O . LYS A 1 299 ? 17.758 -11.831 -22.327 1.00 95.75 299 LYS A O 1
ATOM 2579 N N . TYR A 1 300 ? 15.992 -11.371 -21.045 1.00 97.69 300 TYR A N 1
ATOM 2580 C CA . TYR A 1 300 ? 15.148 -10.913 -22.150 1.00 97.69 300 TYR A CA 1
ATOM 2581 C C . TYR A 1 300 ? 14.419 -9.618 -21.803 1.00 97.69 300 TYR A C 1
ATOM 2583 O O . TYR A 1 300 ? 13.764 -9.526 -20.762 1.00 97.69 300 TYR A O 1
ATOM 2591 N N . THR A 1 301 ? 14.485 -8.637 -22.702 1.00 97.62 301 THR A N 1
ATOM 2592 C CA . THR A 1 301 ? 13.706 -7.398 -22.613 1.00 97.62 301 THR A CA 1
ATOM 2593 C C . THR A 1 301 ? 13.024 -7.058 -23.940 1.00 97.62 301 THR A C 1
ATOM 2595 O O . THR A 1 301 ? 13.621 -7.170 -25.011 1.00 97.62 301 THR A O 1
ATOM 2598 N N . ALA A 1 302 ? 11.752 -6.670 -23.885 1.00 97.81 302 ALA A N 1
ATOM 2599 C CA . ALA A 1 302 ? 10.965 -6.280 -25.058 1.00 97.81 302 ALA A CA 1
ATOM 2600 C C . ALA A 1 302 ? 10.117 -5.035 -24.746 1.00 97.81 302 ALA A C 1
ATOM 2602 O O . ALA A 1 302 ? 8.906 -5.147 -24.539 1.00 97.81 302 ALA A O 1
ATOM 2603 N N . PRO A 1 303 ? 10.742 -3.850 -24.619 1.00 97.75 303 PRO A N 1
ATOM 2604 C CA . PRO A 1 303 ? 10.013 -2.632 -24.311 1.00 97.75 303 PRO A CA 1
ATOM 2605 C C . PRO A 1 303 ? 9.217 -2.152 -25.532 1.00 97.75 303 PRO A C 1
ATOM 2607 O O . PRO A 1 303 ? 9.713 -2.181 -26.660 1.00 97.75 303 PRO A O 1
ATOM 2610 N N . VAL A 1 304 ? 7.994 -1.681 -25.308 1.00 98.06 304 VAL A N 1
ATOM 2611 C CA . VAL A 1 304 ? 7.109 -1.180 -26.367 1.00 98.06 304 VAL A CA 1
ATOM 2612 C C . VAL A 1 304 ? 6.769 0.279 -26.099 1.00 98.06 304 VAL A C 1
ATOM 2614 O O . VAL A 1 304 ? 6.312 0.621 -25.012 1.00 98.06 304 VAL A O 1
ATOM 2617 N N . TYR A 1 305 ? 6.971 1.131 -27.097 1.00 97.50 305 TYR A N 1
ATOM 2618 C CA . TYR A 1 305 ? 6.829 2.578 -26.990 1.00 97.50 305 TYR A CA 1
ATOM 2619 C C . TYR A 1 305 ? 5.810 3.104 -28.000 1.00 97.50 305 TYR A C 1
ATOM 2621 O O . TYR A 1 305 ? 5.973 2.901 -29.204 1.00 97.50 305 TYR A O 1
ATOM 2629 N N . TYR A 1 306 ? 4.809 3.836 -27.519 1.00 96.56 306 TYR A N 1
ATOM 2630 C CA . TYR A 1 306 ? 3.797 4.517 -28.318 1.00 96.56 306 TYR A CA 1
ATOM 2631 C C . TYR A 1 306 ? 3.778 6.007 -27.988 1.00 96.56 306 TYR A C 1
ATOM 2633 O O . TYR A 1 306 ? 3.558 6.381 -26.839 1.00 96.56 306 TYR A O 1
ATOM 2641 N N . HIS A 1 307 ? 3.931 6.860 -29.003 1.00 96.56 307 HIS A N 1
ATOM 2642 C CA . HIS A 1 307 ? 3.812 8.316 -28.863 1.00 96.56 307 HIS A CA 1
ATOM 2643 C C . HIS A 1 307 ? 4.741 8.886 -27.782 1.00 96.56 307 HIS A C 1
ATOM 2645 O O . HIS A 1 307 ? 4.286 9.450 -26.787 1.00 96.56 307 HIS A O 1
ATOM 2651 N N . ILE A 1 308 ? 6.051 8.740 -27.986 1.00 95.81 308 ILE A N 1
ATOM 2652 C CA . ILE A 1 308 ? 7.070 9.226 -27.047 1.00 95.81 308 ILE A CA 1
ATOM 2653 C C . ILE A 1 308 ? 7.836 10.392 -27.662 1.00 95.81 308 ILE A C 1
ATOM 2655 O O . ILE A 1 308 ? 8.301 10.316 -28.805 1.00 95.81 308 ILE A O 1
ATOM 2659 N N . LYS A 1 309 ? 8.013 11.473 -26.899 1.00 93.31 309 LYS A N 1
ATOM 2660 C CA . LYS A 1 309 ? 8.785 12.631 -27.366 1.00 93.31 309 LYS A CA 1
ATOM 2661 C C . LYS A 1 309 ? 10.292 12.366 -27.248 1.00 93.31 309 LYS A C 1
ATOM 2663 O O . LYS A 1 309 ? 11.003 12.529 -28.237 1.00 93.31 309 LYS A O 1
ATOM 2668 N N . TYR A 1 310 ? 10.774 11.887 -26.103 1.00 96.12 310 TYR A N 1
ATOM 2669 C CA . TYR A 1 310 ? 12.186 11.551 -25.897 1.00 96.12 310 TYR A CA 1
ATOM 2670 C C . TYR A 1 310 ? 12.353 10.229 -25.148 1.00 96.12 310 TYR A C 1
ATOM 2672 O O . TYR A 1 310 ? 11.765 10.030 -24.085 1.00 96.12 310 TYR A O 1
ATOM 2680 N N . THR A 1 311 ? 13.196 9.334 -25.671 1.00 96.44 311 THR A N 1
ATOM 2681 C CA . THR A 1 311 ? 13.565 8.103 -24.963 1.00 96.44 311 THR A CA 1
ATOM 2682 C C . THR A 1 311 ? 15.046 7.750 -25.055 1.00 96.44 311 THR A C 1
ATOM 2684 O O . THR A 1 311 ? 15.614 7.672 -26.145 1.00 96.44 311 THR A O 1
ATOM 2687 N N . THR A 1 312 ? 15.651 7.464 -23.903 1.00 97.12 312 THR A N 1
ATOM 2688 C CA . THR A 1 312 ? 17.074 7.120 -23.765 1.00 97.12 312 THR A CA 1
ATOM 2689 C C . THR A 1 312 ? 17.218 5.813 -22.983 1.00 97.12 312 THR A C 1
ATOM 2691 O O . THR A 1 312 ? 17.528 5.836 -21.793 1.00 97.12 312 THR A O 1
ATOM 2694 N N . PRO A 1 313 ? 16.937 4.649 -23.593 1.00 96.50 313 PRO A N 1
ATOM 2695 C CA . PRO A 1 313 ? 17.105 3.378 -22.905 1.00 96.50 313 PRO A CA 1
ATOM 2696 C C . PRO A 1 313 ? 18.592 3.021 -22.774 1.00 96.50 313 PRO A C 1
ATOM 2698 O O . PRO A 1 313 ? 19.350 3.111 -23.741 1.00 96.50 313 PRO A O 1
ATOM 2701 N N . VAL A 1 314 ? 19.008 2.594 -21.582 1.00 97.00 314 VAL A N 1
ATOM 2702 C CA . VAL A 1 314 ? 20.405 2.251 -21.274 1.00 97.00 314 VAL A CA 1
ATOM 2703 C C . VAL A 1 314 ? 20.510 0.776 -20.899 1.00 97.00 314 VAL A C 1
ATOM 2705 O O . VAL A 1 314 ? 19.804 0.307 -20.007 1.00 97.00 314 VAL A O 1
ATOM 2708 N N . TYR A 1 315 ? 21.407 0.046 -21.563 1.00 96.06 315 TYR A N 1
ATOM 2709 C CA . TYR A 1 315 ? 21.510 -1.409 -21.468 1.00 96.06 315 TYR A CA 1
ATOM 2710 C C . TYR A 1 315 ? 22.912 -1.877 -21.052 1.00 96.06 315 TYR A C 1
ATOM 2712 O O . TYR A 1 315 ? 23.890 -1.722 -21.791 1.00 96.06 315 TYR A O 1
ATOM 2720 N N . TYR A 1 316 ? 22.988 -2.544 -19.900 1.00 94.38 316 TYR A N 1
ATOM 2721 C CA . TYR A 1 316 ? 24.184 -3.194 -19.370 1.00 94.38 316 TYR A CA 1
ATOM 2722 C C . TYR A 1 316 ? 23.966 -4.706 -19.268 1.00 94.38 316 TYR A C 1
ATOM 2724 O O . TYR A 1 316 ? 23.098 -5.160 -18.524 1.00 94.38 316 TYR A O 1
ATOM 2732 N N . HIS A 1 317 ? 24.793 -5.488 -19.967 1.00 94.25 317 HIS A N 1
ATOM 2733 C CA . HIS A 1 317 ? 24.775 -6.956 -19.933 1.00 94.25 317 HIS A CA 1
ATOM 2734 C C . HIS A 1 317 ? 23.386 -7.553 -20.208 1.00 94.25 317 HIS A C 1
ATOM 2736 O O . HIS A 1 317 ? 22.710 -8.042 -19.303 1.00 94.25 317 HIS A O 1
ATOM 2742 N N . ILE A 1 318 ? 22.967 -7.510 -21.471 1.00 94.38 318 ILE A N 1
ATOM 2743 C CA . ILE A 1 318 ? 21.675 -8.038 -21.923 1.00 94.38 318 ILE A CA 1
ATOM 2744 C C . ILE A 1 318 ? 21.907 -9.216 -22.874 1.00 94.38 318 ILE A C 1
ATOM 2746 O O . ILE A 1 318 ? 22.687 -9.081 -23.815 1.00 94.38 318 ILE A O 1
ATOM 2750 N N . GLU A 1 319 ? 21.233 -10.352 -22.673 1.00 91.81 319 GLU A N 1
ATOM 2751 C CA . GLU A 1 319 ? 21.292 -11.440 -23.667 1.00 91.81 319 GLU A CA 1
ATOM 2752 C C . GLU A 1 319 ? 20.440 -11.068 -24.897 1.00 91.81 319 GLU A C 1
ATOM 2754 O O . GLU A 1 319 ? 20.952 -11.009 -26.013 1.00 91.81 319 GLU A O 1
ATOM 2759 N N . TYR A 1 320 ? 19.162 -10.715 -24.707 1.00 93.75 320 TYR A N 1
ATOM 2760 C CA . TYR A 1 320 ? 18.248 -10.399 -25.812 1.00 93.75 320 TYR A CA 1
ATOM 2761 C C . TYR A 1 320 ? 17.417 -9.135 -25.557 1.00 93.75 320 TYR A C 1
ATOM 2763 O O . TYR A 1 320 ? 16.724 -9.032 -24.541 1.00 93.75 320 TYR A O 1
ATOM 2771 N N . THR A 1 321 ? 17.416 -8.205 -26.518 1.00 94.50 321 THR A N 1
ATOM 2772 C CA . THR A 1 321 ? 16.511 -7.042 -26.538 1.00 94.50 321 THR A CA 1
ATOM 2773 C C . THR A 1 321 ? 15.734 -6.925 -27.851 1.00 94.50 321 THR A C 1
ATOM 2775 O O . THR A 1 321 ? 16.296 -7.058 -28.940 1.00 94.50 321 THR A O 1
ATOM 2778 N N . THR A 1 322 ? 14.434 -6.646 -27.753 1.00 95.81 322 THR A N 1
ATOM 2779 C CA . THR A 1 322 ? 13.512 -6.486 -28.896 1.00 95.81 322 THR A CA 1
ATOM 2780 C C . THR A 1 322 ? 12.623 -5.245 -28.719 1.00 95.81 322 THR A C 1
ATOM 2782 O O . THR A 1 322 ? 11.418 -5.368 -28.503 1.00 95.81 322 THR A O 1
ATOM 2785 N N . PRO A 1 323 ? 13.189 -4.024 -28.738 1.00 94.88 323 PRO A N 1
ATOM 2786 C CA . PRO A 1 323 ? 12.399 -2.821 -28.519 1.00 94.88 323 PRO A CA 1
ATOM 2787 C C . PRO A 1 323 ? 11.524 -2.497 -29.741 1.00 94.88 323 PRO A C 1
ATOM 2789 O O . PRO A 1 323 ? 11.972 -2.595 -30.886 1.00 94.88 323 PRO A O 1
ATOM 2792 N N . VAL A 1 324 ? 10.281 -2.080 -29.501 1.00 94.12 324 VAL A N 1
ATOM 2793 C CA . VAL A 1 324 ? 9.317 -1.723 -30.554 1.00 94.12 324 VAL A CA 1
ATOM 2794 C C . VAL A 1 324 ? 8.874 -0.274 -30.390 1.00 94.12 324 VAL A C 1
ATOM 2796 O O . VAL A 1 324 ? 8.440 0.130 -29.313 1.00 94.12 324 VAL A O 1
ATOM 2799 N N . TYR A 1 325 ? 8.950 0.499 -31.471 1.00 93.81 325 TYR A N 1
ATOM 2800 C CA . TYR A 1 325 ? 8.738 1.942 -31.464 1.00 93.81 325 TYR A CA 1
ATOM 2801 C C . TYR A 1 325 ? 7.655 2.378 -32.459 1.00 93.81 325 TYR A C 1
ATOM 2803 O O . 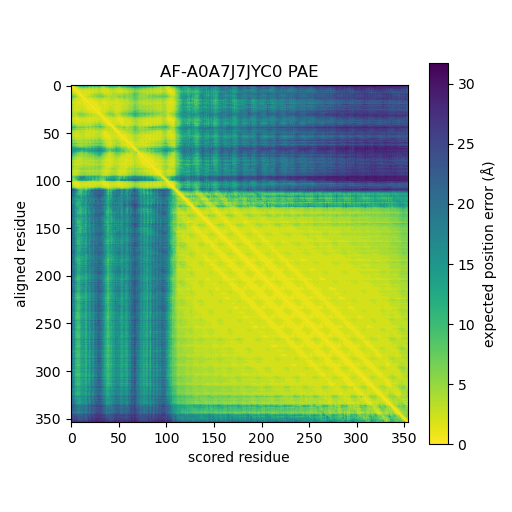TYR A 1 325 ? 7.791 2.213 -33.678 1.00 93.81 325 TYR A O 1
ATOM 2811 N N . TYR A 1 326 ? 6.618 3.028 -31.935 1.00 89.38 326 TYR A N 1
ATOM 2812 C CA . TYR A 1 326 ? 5.539 3.660 -32.686 1.00 89.38 326 TYR A CA 1
ATOM 2813 C C . TYR A 1 326 ? 5.509 5.159 -32.386 1.00 89.38 326 TYR A C 1
ATOM 2815 O O . TYR A 1 326 ? 5.298 5.564 -31.245 1.00 89.38 326 TYR A O 1
ATOM 2823 N N . HIS A 1 327 ? 5.672 5.986 -33.422 1.00 89.50 327 HIS A N 1
ATOM 2824 C CA . HIS A 1 327 ? 5.598 7.448 -33.326 1.00 89.50 327 HIS A CA 1
ATOM 2825 C C . HIS A 1 327 ? 6.526 8.030 -32.249 1.00 89.50 327 HIS A C 1
ATOM 2827 O O . HIS A 1 327 ? 6.075 8.540 -31.224 1.00 89.50 327 HIS A O 1
ATOM 2833 N N . ILE A 1 328 ? 7.835 7.953 -32.494 1.00 90.56 328 ILE A N 1
ATOM 2834 C CA . ILE A 1 328 ? 8.861 8.484 -31.589 1.00 90.56 328 ILE A CA 1
ATOM 2835 C C . ILE A 1 328 ? 9.531 9.697 -32.219 1.00 90.56 328 ILE A C 1
ATOM 2837 O O . ILE A 1 328 ? 9.964 9.636 -33.373 1.00 90.56 328 ILE A O 1
ATOM 2841 N N . LYS A 1 329 ? 9.656 10.790 -31.462 1.00 85.19 329 LYS A N 1
ATOM 2842 C CA . LYS A 1 329 ? 10.362 11.978 -31.955 1.00 85.19 329 LYS A CA 1
ATOM 2843 C C . LYS A 1 329 ? 11.881 11.805 -31.856 1.00 85.19 329 LYS A C 1
ATOM 2845 O O . LYS A 1 329 ? 12.575 11.917 -32.863 1.00 85.19 329 LYS A O 1
ATOM 2850 N N . TYR A 1 330 ? 12.390 11.456 -30.674 1.00 89.19 330 TYR A N 1
ATOM 2851 C CA . TYR A 1 330 ? 13.817 11.217 -30.450 1.00 89.19 330 TYR A CA 1
ATOM 2852 C C . TYR A 1 330 ? 14.058 9.937 -29.651 1.00 89.19 330 TYR A C 1
ATOM 2854 O O . TYR A 1 330 ? 13.493 9.763 -28.570 1.00 89.19 330 TYR A O 1
ATOM 2862 N N . THR A 1 331 ? 14.948 9.075 -30.149 1.00 91.56 331 THR A N 1
ATOM 2863 C CA . THR A 1 331 ? 15.496 7.959 -29.368 1.00 91.56 331 THR A CA 1
ATOM 2864 C C . THR A 1 331 ? 17.016 7.922 -29.409 1.00 91.56 331 THR A C 1
ATOM 2866 O O . THR A 1 331 ? 17.618 8.095 -30.472 1.00 91.56 331 THR A O 1
ATOM 2869 N N . THR A 1 332 ? 17.626 7.679 -28.249 1.00 93.31 332 THR A N 1
ATOM 2870 C CA . THR A 1 332 ? 19.076 7.514 -28.110 1.00 93.31 332 THR A CA 1
ATOM 2871 C C . THR A 1 332 ? 19.420 6.311 -27.222 1.00 93.31 332 THR A C 1
ATOM 2873 O O . THR A 1 332 ? 19.713 6.494 -26.039 1.00 93.31 332 THR A O 1
ATOM 2876 N N . PRO A 1 333 ? 19.349 5.068 -27.735 1.00 91.25 333 PRO A N 1
ATOM 2877 C CA . PRO A 1 333 ? 19.749 3.890 -26.975 1.00 91.25 333 PRO A CA 1
ATOM 2878 C C . PRO A 1 333 ? 21.259 3.864 -26.719 1.00 91.25 333 PRO A C 1
ATOM 2880 O O . PRO A 1 333 ? 22.040 4.206 -27.610 1.00 91.25 333 PRO A O 1
ATOM 2883 N N . VAL A 1 334 ? 21.655 3.404 -25.531 1.00 91.44 334 VAL A N 1
ATOM 2884 C CA . VAL A 1 334 ? 23.061 3.223 -25.135 1.00 91.44 334 VAL A CA 1
ATOM 2885 C C . VAL A 1 334 ? 23.308 1.759 -24.782 1.00 91.44 334 VAL A C 1
ATOM 2887 O O . VAL A 1 334 ? 22.606 1.209 -23.926 1.00 91.44 334 VAL A O 1
ATOM 2890 N N . TYR A 1 335 ? 24.307 1.131 -25.407 1.00 90.75 335 TYR A N 1
ATOM 2891 C CA . TYR A 1 335 ? 24.610 -0.292 -25.208 1.00 90.75 335 TYR A CA 1
ATOM 2892 C C . TYR A 1 335 ? 26.055 -0.513 -24.756 1.00 90.75 335 TYR A C 1
ATOM 2894 O O . TYR A 1 335 ? 26.994 -0.116 -25.434 1.00 90.75 335 TYR A O 1
ATOM 2902 N N . TYR A 1 336 ? 26.244 -1.230 -23.645 1.00 80.75 336 TYR A N 1
ATOM 2903 C CA . TYR A 1 336 ? 27.587 -1.587 -23.163 1.00 80.75 336 TYR A CA 1
ATOM 2904 C C . TYR A 1 336 ? 27.991 -3.025 -23.508 1.00 80.75 336 TYR A C 1
ATOM 2906 O O . TYR A 1 336 ? 29.107 -3.268 -23.958 1.00 80.75 336 TYR A O 1
ATOM 2914 N N . HIS A 1 337 ? 27.100 -3.993 -23.288 1.00 80.44 337 HIS A N 1
ATOM 2915 C CA . HIS A 1 337 ? 27.344 -5.404 -23.596 1.00 80.44 337 HIS A CA 1
ATOM 2916 C C . HIS A 1 337 ? 26.017 -6.092 -23.909 1.00 80.44 337 HIS A C 1
ATOM 2918 O O . HIS A 1 337 ? 25.196 -6.285 -23.007 1.00 80.44 337 HIS A O 1
ATOM 2924 N N . ILE A 1 338 ? 25.807 -6.445 -25.177 1.00 83.38 338 ILE A N 1
ATOM 2925 C CA . ILE A 1 338 ? 24.574 -7.069 -25.652 1.00 83.38 338 ILE A CA 1
ATOM 2926 C C . ILE A 1 338 ? 24.872 -8.182 -26.652 1.00 83.38 338 ILE A C 1
ATOM 2928 O O . ILE A 1 338 ? 25.687 -7.981 -27.550 1.00 83.38 338 ILE A O 1
ATOM 2932 N N . GLU A 1 339 ? 24.237 -9.346 -26.494 1.00 80.75 339 GLU A N 1
ATOM 2933 C CA . GLU A 1 339 ? 24.413 -10.448 -27.451 1.00 80.75 339 GLU A CA 1
ATOM 2934 C C . GLU A 1 339 ? 23.521 -10.254 -28.682 1.00 80.75 339 GLU A C 1
ATOM 2936 O O . GLU A 1 339 ? 24.013 -10.275 -29.810 1.00 80.75 339 GLU A O 1
ATOM 2941 N N . TYR A 1 340 ? 22.222 -10.005 -28.474 1.00 81.62 340 TYR A N 1
ATOM 2942 C CA . TYR A 1 340 ? 21.251 -9.849 -29.556 1.00 81.62 340 TYR A CA 1
ATOM 2943 C C . TYR A 1 340 ? 20.349 -8.630 -29.362 1.00 81.62 340 TYR A C 1
ATOM 2945 O O . TYR A 1 340 ? 19.708 -8.451 -28.324 1.00 81.62 340 TYR A O 1
ATOM 2953 N N . THR A 1 341 ? 20.250 -7.813 -30.413 1.00 85.19 341 THR A N 1
ATOM 2954 C CA . THR A 1 341 ? 19.339 -6.668 -30.491 1.00 85.19 341 THR A CA 1
ATOM 2955 C C . THR A 1 341 ? 18.592 -6.662 -31.818 1.00 85.19 341 THR A C 1
ATOM 2957 O O . THR A 1 341 ? 19.201 -6.746 -32.885 1.00 85.19 341 THR A O 1
ATOM 2960 N N . THR A 1 342 ? 17.263 -6.585 -31.758 1.00 89.31 342 THR A N 1
ATOM 2961 C CA . THR A 1 342 ? 16.398 -6.514 -32.946 1.00 89.31 342 THR A CA 1
ATOM 2962 C C . THR A 1 342 ? 15.308 -5.459 -32.744 1.00 89.31 342 THR A C 1
ATOM 2964 O O . THR A 1 342 ? 14.192 -5.797 -32.335 1.00 89.31 342 THR A O 1
ATOM 2967 N N . PRO A 1 343 ? 15.615 -4.172 -32.982 1.00 87.62 343 PRO A N 1
ATOM 2968 C CA . PRO A 1 343 ? 14.639 -3.101 -32.849 1.00 87.62 343 PRO A CA 1
ATOM 2969 C C . PRO A 1 343 ? 13.658 -3.063 -34.034 1.00 87.62 343 PRO A C 1
ATOM 2971 O O . PRO A 1 343 ? 14.035 -3.338 -35.174 1.00 87.62 343 PRO A O 1
ATOM 2974 N N . VAL A 1 344 ? 12.407 -2.672 -33.775 1.00 85.88 344 VAL A N 1
ATOM 2975 C CA . VAL A 1 344 ? 11.361 -2.484 -34.797 1.00 85.88 344 VAL A CA 1
ATOM 2976 C C . VAL A 1 344 ? 10.823 -1.054 -34.736 1.00 85.88 344 VAL A C 1
ATOM 2978 O O . VAL A 1 344 ? 10.432 -0.583 -33.669 1.00 85.88 344 VAL A O 1
ATOM 2981 N N . TYR A 1 345 ? 10.765 -0.372 -35.883 1.00 87.44 345 TYR A N 1
ATOM 2982 C CA . TYR A 1 345 ? 10.325 1.023 -35.992 1.00 87.44 345 TYR A CA 1
ATOM 2983 C C . TYR A 1 345 ? 9.202 1.162 -37.019 1.00 87.44 345 TYR A C 1
ATOM 2985 O O . TYR A 1 345 ? 9.362 0.734 -38.161 1.00 87.44 345 TYR A O 1
ATOM 2993 N N . TYR A 1 346 ? 8.102 1.813 -36.636 1.00 67.12 346 TYR A N 1
ATOM 2994 C CA . TYR A 1 346 ? 6.993 2.100 -37.553 1.00 67.12 346 TYR A CA 1
ATOM 2995 C C . TYR A 1 346 ? 6.961 3.565 -38.009 1.00 67.12 346 TYR A C 1
ATOM 2997 O O . TYR A 1 346 ? 6.669 3.811 -39.172 1.00 67.12 346 TYR A O 1
ATOM 3005 N N . HIS A 1 347 ? 7.339 4.529 -37.154 1.00 72.06 347 HIS A N 1
ATOM 3006 C CA . HIS A 1 347 ? 7.492 5.953 -37.504 1.00 72.06 347 HIS A CA 1
ATOM 3007 C C . HIS A 1 347 ? 8.436 6.655 -36.513 1.00 72.06 347 HIS A C 1
ATOM 3009 O O . HIS A 1 347 ? 8.109 6.751 -35.327 1.00 72.06 347 HIS A O 1
ATOM 3015 N N . ILE A 1 348 ? 9.588 7.143 -36.988 1.00 76.44 348 ILE A N 1
ATOM 3016 C CA . ILE A 1 348 ? 10.608 7.805 -36.161 1.00 76.44 348 ILE A CA 1
ATOM 3017 C C . ILE A 1 348 ? 11.214 9.021 -36.871 1.00 76.44 348 ILE A C 1
ATOM 3019 O O . ILE A 1 348 ? 11.546 8.927 -38.052 1.00 76.44 348 ILE A O 1
ATOM 3023 N N . GLU A 1 349 ? 11.343 10.153 -36.168 1.00 75.56 349 GLU A N 1
ATOM 3024 C CA . GLU A 1 349 ? 11.997 11.351 -36.726 1.00 75.56 349 GLU A CA 1
ATOM 3025 C C . GLU A 1 349 ? 13.524 11.267 -36.605 1.00 75.56 349 GLU A C 1
ATOM 3027 O O . GLU A 1 349 ? 14.227 11.395 -37.607 1.00 75.56 349 GLU A O 1
ATOM 3032 N N . TYR A 1 350 ? 14.044 11.022 -35.395 1.00 74.31 350 TYR A N 1
ATOM 3033 C CA . TYR A 1 350 ? 15.483 10.971 -35.131 1.00 74.31 350 TYR A CA 1
ATOM 3034 C C . TYR A 1 350 ? 15.869 9.779 -34.253 1.00 74.31 350 TYR A C 1
ATOM 3036 O O . TYR A 1 350 ? 15.294 9.549 -33.187 1.00 74.31 350 TYR A O 1
ATOM 3044 N N . THR A 1 351 ? 16.904 9.058 -34.684 1.00 76.88 351 THR A N 1
ATOM 3045 C CA . THR A 1 351 ? 17.530 7.969 -33.928 1.00 76.88 351 THR A CA 1
ATOM 3046 C C . THR A 1 351 ? 19.046 8.105 -33.973 1.00 76.88 351 THR A C 1
ATOM 3048 O O . THR A 1 351 ? 19.628 8.252 -35.049 1.00 76.88 351 THR A O 1
ATOM 3051 N N . THR A 1 352 ? 19.691 8.047 -32.812 1.00 79.19 352 THR A N 1
ATOM 3052 C CA . THR A 1 352 ? 21.146 7.879 -32.690 1.00 79.19 352 THR A CA 1
ATOM 3053 C C . THR A 1 352 ? 21.432 6.754 -31.703 1.00 79.19 352 THR A C 1
ATOM 3055 O O . THR A 1 352 ? 20.594 6.421 -30.875 1.00 79.19 352 THR A O 1
ATOM 3058 N N . THR A 1 353 ? 22.580 6.097 -31.812 1.00 77.25 353 THR A N 1
ATOM 3059 C CA . THR A 1 353 ? 22.957 4.992 -30.919 1.00 77.25 353 THR A CA 1
ATOM 3060 C C . THR A 1 353 ? 24.375 5.232 -30.435 1.00 77.25 353 THR A C 1
ATOM 3062 O O . THR A 1 353 ? 25.213 5.651 -31.238 1.00 77.25 353 THR A O 1
ATOM 3065 N N . VAL A 1 354 ? 24.608 5.019 -29.137 1.00 67.06 354 VAL A N 1
ATOM 3066 C CA . VAL A 1 354 ? 25.911 5.206 -28.477 1.00 67.06 354 VAL A CA 1
ATOM 3067 C C . VAL A 1 354 ? 26.453 3.879 -27.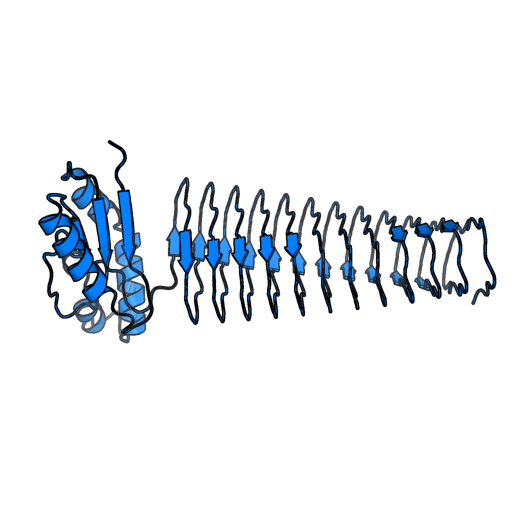982 1.00 67.06 354 VAL A C 1
ATOM 3069 O O . VAL A 1 354 ? 25.671 3.116 -27.360 1.00 67.06 354 VAL A O 1
#

Mean predicted aligned error: 10.26 Å

Organism: Bugula neritina (NCBI:txid10212)

Secondary structure (DSSP, 8-state):
---EEEEE--STTS-HHHHHHHHHHHHHHTT---EEEE--TT----SS-EEEEGGGT--HHHHHH-TTT---HHHHHHHHHHHHHHTTHHHHHHHHT---SEEEEE--TT---EEEEEEEE--EEEEEEEE--EEEEEEEE--EEEEEEEE--EEEEEEEE--EEEEEEEE--EEEEEEEE--EEEEEEEE--EEEEEEEE--EEEEEEEE--EEEEEEEE--EEEEEEEE--EEEEEEEE--EEEEEEEE--EEEEEEEE--EEEEEEEE--EEEEEEEE--EEEEEEEE--EEEEEEEE--EEEEEEEE--EEEEEEEE--EEEEEEEE--EESSEEEE--EESSEEEE---

Sequence (354 aa):
MPKYAQLVMGPAGSGKSTYCSTIQKHCQASRRTAKVFNLDPAAEAFDYDVYGDVRELICVDDVMEDEDLRYGPNGGLIFCMEYFAQNFDWLDEQLDDVDDDYFVFDCPEYTTPVYYHIEYTTSVCYHIEYTTPVYYHIGYTTPVYYHIEYTTPVYYHIEYTTPVYYHIGYTTSICYYIEYTTPVYYHIEYTTPVYYHIEYTTPVYYHIEYTTPVYYHIKYTTPVYYHIEYTTPVYYHIKYTTPVYYHIEYTTPVYYHIEYTTPVYYHTEYTTPVYYHIKYTTPVYYHIEYTTPVYYHIKYTAPVYYHIKYTTPVYYHIEYTTPVYYHIKYTTPVYYHIEYTTPVYYHIEYTTTV

Radius of gyration: 26.86 Å; Cα contacts (8 Å, |Δi|>4): 992; chains: 1; bounding box: 64×30×82 Å